Protein AF-0000000084354169 (afdb_homodimer)

Sequence (252 aa):
MLDEIYQAMMADDFIVENAGGRIKYYEYPEAADLQEPHIVIDPLAPPSPEDFADNNWLKDDHLYQIEVWTKKRTLTDMLAKKIQSIMWKLGLAQVGGLPEYDKDYGIFRDARRYTGKKYRKDFDTLMLDEIYQAMMADDFIVENAGGRIKYYEYPEAADLQEPHIVIDPLAPPSPEDFADNNWLKDDHLYQIEVWTKKRTLTDMLAKKIQSIMWKLGLAQVGGLPEYDKDYGIFRDARRYTGKKYRKDFDTL

Radius of gyration: 21.32 Å; Cα contacts (8 Å, |Δi|>4): 478; chains: 2; bounding box: 38×66×48 Å

Foldseek 3Di:
DVVLLLVLQCVDPLSCVQEVVAEEEPDDDDLQPDAGKHKYKYWPDDWDFDCDDPHDGFKTKTKIKMKIKHLDDVSRVVSVVVSQVSCVVVAKHWDDWDWDADPVRSMTMIIIMIMGMDTDPCVVVD/DVVLLLVLQCVDPLSCVQEVVAEEEPDDDDLQPDAGKHKYKYWPDPWDFDCDDDNRGFKTKTKIKMKIKHLDPVSRVVSVVVSQVSCVVVAWHWDDWDWDADPVRSMTMIIIMIMGMDTDPCVVVD

Organism: NCBI:txid482461

Nearest PDB structures (foldseek):
  6xyd-assembly1_C  TM=8.343E-01  e=1.100E+00  Trypanosoma cruzi strain CL Brener
  6xyd-assembly1_B  TM=6.982E-01  e=7.071E-01  Trypanosoma cruzi strain CL Brener
  6xyb-assembly1_A  TM=6.842E-01  e=8.023E-01  Trypanosoma cruzi strain CL Brener
  6xyb-assembly1_C  TM=6.873E-01  e=7.532E-01  Trypanosoma cruzi strain CL Brener
  6xyb-assembly1_B  TM=5.388E-01  e=5.492E-01  Trypanosoma cruzi strain CL Brener

Structure (mmCIF, N/CA/C/O backbone):
data_AF-0000000084354169-model_v1
#
loop_
_entity.id
_entity.type
_entity.pdbx_description
1 polymer 'Phage protein'
#
loop_
_atom_site.group_PDB
_atom_site.id
_atom_site.type_symbol
_atom_site.label_atom_id
_atom_site.label_alt_id
_atom_site.la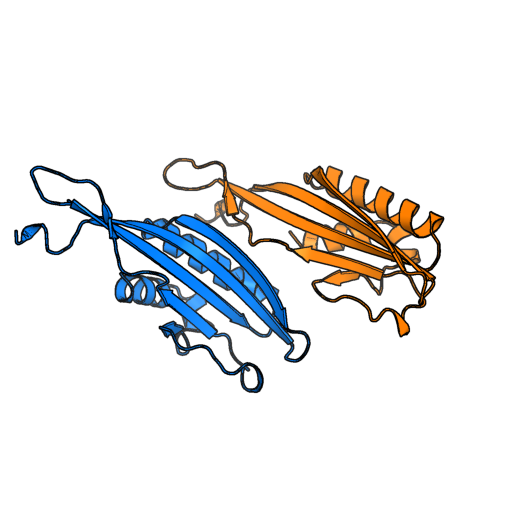bel_comp_id
_atom_site.label_asym_id
_atom_site.label_entity_id
_atom_site.label_seq_id
_atom_site.pdbx_PDB_ins_code
_atom_site.Cartn_x
_atom_site.Cartn_y
_atom_site.Cartn_z
_atom_site.occupancy
_atom_site.B_iso_or_equiv
_atom_site.auth_seq_id
_atom_site.auth_comp_id
_atom_site.auth_asym_id
_atom_site.auth_atom_id
_atom_site.pdbx_PDB_model_num
ATOM 1 N N . MET A 1 1 ? -1.229 20.016 16.625 1 89.75 1 MET A N 1
ATOM 2 C CA . MET A 1 1 ? -0.964 19.344 15.359 1 89.75 1 MET A CA 1
ATOM 3 C C . MET A 1 1 ? -2.037 18.297 15.062 1 89.75 1 MET A C 1
ATOM 5 O O . MET A 1 1 ? -2.625 18.297 13.984 1 89.75 1 MET A O 1
ATOM 9 N N . LEU A 1 2 ? -2.605 17.594 16.078 1 92.5 2 LEU A N 1
ATOM 10 C CA . LEU A 1 2 ? -3.619 16.578 15.844 1 92.5 2 LEU A CA 1
ATOM 11 C C . LEU A 1 2 ? -4.922 17.203 15.352 1 92.5 2 LEU A C 1
ATOM 13 O O . LEU A 1 2 ? -5.52 16.734 14.383 1 92.5 2 LEU A O 1
ATOM 17 N N . ASP A 1 3 ? -5.297 18.281 16 1 93.81 3 ASP A N 1
ATOM 18 C CA . ASP A 1 3 ? -6.516 18.969 15.594 1 93.81 3 ASP A CA 1
ATOM 19 C C . ASP A 1 3 ? -6.387 19.516 14.172 1 93.81 3 ASP A C 1
ATOM 21 O O . ASP A 1 3 ? -7.352 19.5 13.406 1 93.81 3 ASP A O 1
ATOM 25 N N . GLU A 1 4 ? -5.152 20.062 13.883 1 95.44 4 GLU A N 1
ATOM 26 C CA . GLU A 1 4 ? -4.895 20.578 12.539 1 95.44 4 GLU A CA 1
ATOM 27 C C . GLU A 1 4 ? -5.047 19.484 11.484 1 95.44 4 GLU A C 1
ATOM 29 O O . GLU A 1 4 ? -5.633 19.703 10.422 1 95.44 4 GLU A O 1
ATOM 34 N N . ILE A 1 5 ? -4.578 18.328 11.781 1 97.56 5 ILE A N 1
ATOM 35 C CA . ILE A 1 5 ? -4.676 17.188 10.867 1 97.56 5 ILE A CA 1
ATOM 36 C C . ILE A 1 5 ? -6.141 16.797 10.688 1 97.56 5 ILE A C 1
ATOM 38 O O . ILE A 1 5 ? -6.609 16.625 9.562 1 97.56 5 ILE A O 1
ATOM 42 N N . TYR A 1 6 ? -6.848 16.703 11.773 1 97.88 6 TYR A N 1
ATOM 43 C CA . TYR A 1 6 ? -8.266 16.359 11.742 1 97.88 6 TYR A CA 1
ATOM 44 C C . TYR A 1 6 ? -9.055 17.359 10.914 1 97.88 6 TYR A C 1
ATOM 46 O O . TYR A 1 6 ? -9.844 16.984 10.047 1 97.88 6 TYR A O 1
ATOM 54 N N . GLN A 1 7 ? -8.805 18.641 11.195 1 97.88 7 GLN A N 1
ATOM 55 C CA . GLN A 1 7 ? -9.531 19.688 10.492 1 97.88 7 GLN A CA 1
ATOM 56 C C . GLN A 1 7 ? -9.219 19.672 9 1 97.88 7 GLN A C 1
ATOM 58 O O . GLN A 1 7 ? -10.102 19.906 8.172 1 97.88 7 GLN A O 1
ATOM 63 N N . ALA A 1 8 ? -7.969 19.453 8.68 1 98.19 8 ALA A N 1
ATOM 64 C CA . ALA A 1 8 ? -7.594 19.375 7.273 1 98.19 8 ALA A CA 1
ATOM 65 C C . ALA A 1 8 ? -8.312 18.219 6.586 1 98.19 8 ALA A C 1
ATOM 67 O O . ALA A 1 8 ? -8.758 18.344 5.445 1 98.19 8 ALA A O 1
ATOM 68 N N . MET A 1 9 ? -8.477 17.078 7.281 1 98.31 9 MET A N 1
ATOM 69 C CA . MET A 1 9 ? -9.203 15.93 6.73 1 98.31 9 MET A CA 1
ATOM 70 C C . MET A 1 9 ? -10.688 16.25 6.582 1 98.31 9 MET A C 1
ATOM 72 O O . MET A 1 9 ? -11.305 15.914 5.566 1 98.31 9 MET A O 1
ATOM 76 N N . MET A 1 10 ? -11.258 16.969 7.516 1 98.12 10 MET A N 1
ATOM 77 C CA . MET A 1 10 ? -12.68 17.297 7.516 1 98.12 10 MET A CA 1
ATOM 78 C C . MET A 1 10 ? -12.992 18.344 6.445 1 98.12 10 MET A C 1
ATOM 80 O O . MET A 1 10 ? -14.156 18.547 6.094 1 98.12 10 MET A O 1
ATOM 84 N N . ALA A 1 11 ? -11.938 18.969 5.941 1 98.25 11 ALA A N 1
ATOM 85 C CA . ALA A 1 11 ? -12.125 19.953 4.879 1 98.25 11 ALA A CA 1
ATOM 86 C C . ALA A 1 11 ? -12.125 19.297 3.506 1 98.25 11 ALA A C 1
ATOM 88 O O . ALA A 1 11 ? -12.406 19.938 2.496 1 98.25 11 ALA A O 1
ATOM 89 N N . ASP A 1 12 ? -11.766 18.062 3.447 1 97.81 12 ASP A N 1
ATOM 90 C CA . ASP A 1 12 ? -11.75 17.312 2.188 1 97.81 12 ASP A CA 1
ATOM 91 C C . ASP A 1 12 ? -13.062 16.562 1.976 1 97.81 12 ASP A C 1
ATOM 93 O O . ASP A 1 12 ? -13.398 15.656 2.74 1 97.81 12 ASP A O 1
ATOM 97 N N . ASP A 1 13 ? -13.797 16.844 0.895 1 97.94 13 ASP A N 1
ATOM 98 C CA . ASP A 1 13 ? -15.133 16.297 0.66 1 97.94 13 ASP A CA 1
ATOM 99 C C . ASP A 1 13 ? -15.086 14.781 0.526 1 97.94 13 ASP A C 1
ATOM 101 O O . ASP A 1 13 ? -15.992 14.086 1.004 1 97.94 13 ASP A O 1
ATOM 105 N N . PHE A 1 14 ? -14.125 14.32 -0.144 1 98.19 14 PHE A N 1
ATOM 106 C CA . PHE A 1 14 ? -14.039 12.883 -0.371 1 98.19 14 PHE A CA 1
ATOM 107 C C . PHE A 1 14 ? -13.844 12.141 0.945 1 98.19 14 PHE A C 1
ATOM 109 O O . PHE A 1 14 ? -14.508 11.133 1.198 1 98.19 14 PHE A O 1
ATOM 116 N N . ILE A 1 15 ? -12.906 12.648 1.793 1 98.56 15 ILE A N 1
ATOM 117 C CA . ILE A 1 15 ? -12.648 12.023 3.084 1 98.56 15 ILE A CA 1
ATOM 118 C C . ILE A 1 15 ? -13.891 12.102 3.961 1 98.56 15 ILE A C 1
ATOM 120 O O . ILE A 1 15 ? -14.297 11.109 4.574 1 98.56 15 ILE A O 1
ATOM 124 N N . VAL A 1 16 ? -14.57 13.242 4.031 1 98.44 16 VAL A N 1
ATOM 125 C CA . VAL A 1 16 ? -15.75 13.422 4.875 1 98.44 16 VAL A CA 1
ATOM 126 C C . VAL A 1 16 ? -16.859 12.492 4.414 1 98.44 16 VAL A C 1
ATOM 128 O O . VAL A 1 16 ? -17.516 11.844 5.234 1 98.44 16 VAL A O 1
ATOM 131 N N . GLU A 1 17 ? -17.078 12.352 3.107 1 98.31 17 GLU A N 1
ATOM 132 C CA . GLU A 1 17 ? -18.125 11.5 2.551 1 98.31 17 GLU A CA 1
ATOM 133 C C . GLU A 1 17 ? -17.906 10.039 2.936 1 98.31 17 GLU A C 1
ATOM 135 O O . GLU A 1 17 ? -18.875 9.312 3.195 1 98.31 17 GLU A O 1
ATOM 140 N N . ASN A 1 18 ? -16.641 9.648 3.061 1 98.56 18 ASN A N 1
ATOM 141 C CA . ASN A 1 18 ? -16.359 8.227 3.225 1 98.56 18 ASN A CA 1
ATOM 142 C C . ASN A 1 18 ? -16.094 7.867 4.684 1 98.56 18 ASN A C 1
ATOM 144 O O . ASN A 1 18 ? -16.406 6.762 5.125 1 98.56 18 ASN A O 1
ATOM 148 N N . ALA A 1 19 ? -15.562 8.883 5.461 1 98.31 19 ALA A N 1
ATOM 149 C CA . ALA A 1 19 ? -15.07 8.469 6.77 1 98.31 19 ALA A CA 1
ATOM 150 C C . ALA A 1 19 ? -15.266 9.578 7.805 1 98.31 19 ALA A C 1
ATOM 152 O O . ALA A 1 19 ? -14.75 9.492 8.922 1 98.31 19 ALA A O 1
ATOM 153 N N . GLY A 1 20 ? -15.859 10.688 7.492 1 96.56 20 GLY A N 1
ATOM 154 C CA . GLY A 1 20 ? -15.945 11.867 8.336 1 96.56 20 GLY A CA 1
ATOM 155 C C . GLY A 1 20 ? -16.328 11.547 9.766 1 96.56 20 GLY A C 1
ATOM 156 O O . GLY A 1 20 ? -15.758 12.094 10.711 1 96.56 20 GLY A O 1
ATOM 157 N N . GLY A 1 21 ? -17.281 10.648 10.016 1 96.31 21 GLY A N 1
ATOM 158 C CA . GLY A 1 21 ? -17.75 10.305 11.344 1 96.31 21 GLY A CA 1
ATOM 159 C C . GLY A 1 21 ? -16.922 9.211 12.008 1 96.31 21 GLY A C 1
ATOM 160 O O . GLY A 1 21 ? -17.203 8.812 13.141 1 96.31 21 GLY A O 1
ATOM 161 N N . ARG A 1 22 ? -15.836 8.812 11.352 1 9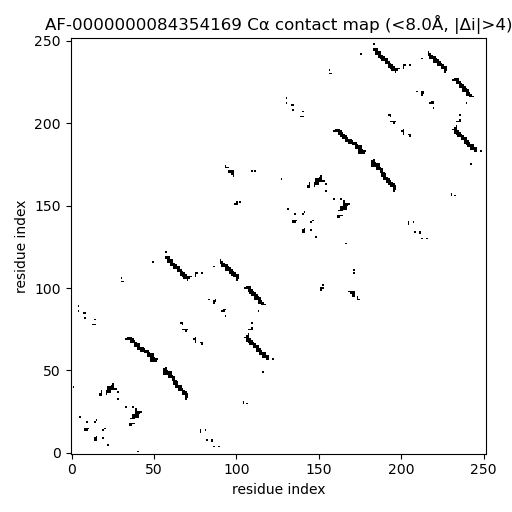8.25 22 ARG A N 1
ATOM 162 C CA . ARG A 1 22 ? -15.062 7.664 11.82 1 98.25 22 ARG A CA 1
ATOM 163 C C . ARG A 1 22 ? -13.57 7.945 11.75 1 98.25 22 ARG A C 1
ATOM 165 O O . ARG A 1 22 ? -12.773 7.043 11.461 1 98.25 22 ARG A O 1
ATOM 172 N N . ILE A 1 23 ? -13.219 9.156 11.867 1 98.19 23 ILE A N 1
ATOM 173 C CA . ILE A 1 23 ? -11.836 9.57 12.062 1 98.19 23 ILE A CA 1
ATOM 174 C C . ILE A 1 23 ? -11.531 9.664 13.555 1 98.19 23 ILE A C 1
ATOM 176 O O . ILE A 1 23 ? -12.133 10.477 14.266 1 98.19 23 ILE A O 1
ATOM 180 N N . LYS A 1 24 ? -10.641 8.828 14.062 1 96.94 24 LYS A N 1
ATOM 181 C CA . LYS A 1 24 ? -10.391 8.75 15.5 1 96.94 24 LYS A CA 1
ATOM 182 C C . LYS A 1 24 ? -8.906 8.93 15.812 1 96.94 24 LYS A C 1
ATOM 184 O O . LYS A 1 24 ? -8.055 8.633 14.977 1 96.94 24 LYS A O 1
ATOM 189 N N . TYR A 1 25 ? -8.727 9.32 17 1 95.44 25 TYR A N 1
ATOM 190 C CA . TYR A 1 25 ? -7.371 9.344 17.547 1 95.44 25 TYR A CA 1
ATOM 191 C C . TYR A 1 25 ? -7.098 8.102 18.391 1 95.44 25 TYR A C 1
ATOM 193 O O . TYR A 1 25 ? -7.934 7.703 19.203 1 95.44 25 TYR A O 1
ATOM 201 N N . TYR A 1 26 ? -6.051 7.41 18.281 1 94.69 26 TYR A N 1
ATOM 202 C CA . TYR A 1 26 ? -5.52 6.371 19.156 1 94.69 26 TYR A CA 1
ATOM 203 C C . TYR A 1 26 ? -6.363 5.105 19.078 1 94.69 26 TYR A C 1
ATOM 205 O O . TYR A 1 26 ? -5.855 4 19.281 1 94.69 26 TYR A O 1
ATOM 213 N N . GLU A 1 27 ? -7.637 5.281 18.781 1 94.81 27 GLU A N 1
ATOM 214 C CA . GLU A 1 27 ? -8.57 4.168 18.922 1 94.81 27 GLU A CA 1
ATOM 215 C C . GLU A 1 27 ? -8.734 3.43 17.594 1 94.81 27 GLU A C 1
ATOM 217 O O . GLU A 1 27 ? -9.164 4.02 16.594 1 94.81 27 GLU A O 1
ATOM 222 N N . TYR A 1 28 ? -8.461 2.207 17.672 1 95.94 28 TYR A N 1
ATOM 223 C CA . TYR A 1 28 ? -8.602 1.363 16.5 1 95.94 28 TYR A CA 1
ATOM 224 C C . TYR A 1 28 ? -9.953 0.666 16.484 1 95.94 28 TYR A C 1
ATOM 226 O O . TYR A 1 28 ? -10.484 0.3 17.531 1 95.94 28 TYR A O 1
ATOM 234 N N . PRO A 1 29 ? -10.5 0.507 15.305 1 96.75 29 PRO A N 1
ATOM 235 C CA . PRO A 1 29 ? -11.758 -0.239 15.234 1 96.75 29 PRO A CA 1
ATOM 236 C C . PRO A 1 29 ? -11.578 -1.73 15.508 1 96.75 29 PRO A C 1
ATOM 238 O O . PRO A 1 29 ? -10.469 -2.256 15.367 1 96.75 29 PRO A O 1
ATOM 241 N N . GLU A 1 30 ? -12.633 -2.336 15.953 1 96.62 30 GLU A N 1
ATOM 242 C CA . GLU A 1 30 ? -12.656 -3.795 16.016 1 96.62 30 GLU A CA 1
ATOM 243 C C . GLU A 1 30 ? -12.867 -4.402 14.625 1 96.62 30 GLU A C 1
ATOM 245 O O . GLU A 1 30 ? -13.891 -4.168 13.984 1 96.62 30 GLU A O 1
ATOM 250 N N . ALA A 1 31 ? -11.906 -5.145 14.242 1 96.12 31 ALA A N 1
ATOM 251 C CA . ALA A 1 31 ? -11.922 -5.691 12.891 1 96.12 31 ALA A CA 1
ATOM 252 C C . ALA A 1 31 ? -13.219 -6.441 12.609 1 96.12 31 ALA A C 1
ATOM 254 O O . ALA A 1 31 ? -13.82 -6.273 11.547 1 96.12 31 ALA A O 1
ATOM 255 N N . ALA A 1 32 ? -13.664 -7.227 13.531 1 96.25 32 ALA A N 1
ATOM 256 C CA . ALA A 1 32 ? -14.836 -8.078 13.367 1 96.25 32 ALA A CA 1
ATOM 257 C C . ALA A 1 32 ? -16.094 -7.246 13.125 1 96.25 32 ALA A C 1
ATOM 259 O O . ALA A 1 32 ? -17.047 -7.707 12.492 1 96.25 32 ALA A O 1
ATOM 260 N N . ASP A 1 33 ? -16.062 -5.984 13.555 1 95.56 33 ASP A N 1
ATOM 261 C CA . ASP A 1 33 ? -17.25 -5.137 13.492 1 95.56 33 ASP A CA 1
ATOM 262 C C . ASP A 1 33 ? -17.141 -4.098 12.383 1 95.56 33 ASP A C 1
ATOM 264 O O . ASP A 1 33 ? -18.062 -3.328 12.141 1 95.56 33 ASP A O 1
ATOM 268 N N . LEU A 1 34 ? -16.047 -4.094 11.688 1 96.81 34 LEU A N 1
ATOM 269 C CA . LEU A 1 34 ? -15.789 -3.018 10.734 1 96.81 34 LEU A CA 1
ATOM 270 C C . LEU A 1 34 ? -16.641 -3.18 9.484 1 96.81 34 LEU A C 1
ATOM 272 O O . LEU A 1 34 ? -16.594 -4.223 8.828 1 96.81 34 LEU A O 1
ATOM 276 N N . GLN A 1 35 ? -17.5 -2.176 9.125 1 96.31 35 GLN A N 1
ATOM 277 C CA . GLN A 1 35 ? -18.312 -2.193 7.91 1 96.31 35 GLN A CA 1
ATOM 278 C C . GLN A 1 35 ? -18.031 -0.963 7.047 1 96.31 35 GLN A C 1
ATOM 280 O O . GLN A 1 35 ? -18.062 -1.043 5.816 1 96.31 35 GLN A O 1
ATOM 285 N N . GLU A 1 36 ? -17.766 0.099 7.738 1 97.62 36 GLU A N 1
ATOM 286 C CA . GLU A 1 36 ? -17.516 1.372 7.07 1 97.62 36 GLU A CA 1
ATOM 287 C C . GLU A 1 36 ? -16.031 1.763 7.184 1 97.62 36 GLU A C 1
ATOM 289 O O . GLU A 1 36 ? -15.328 1.277 8.062 1 97.62 36 GLU A O 1
ATOM 294 N N . PRO A 1 37 ? -15.562 2.619 6.309 1 98.75 37 PRO A N 1
ATOM 295 C CA . PRO A 1 37 ? -14.172 3.072 6.383 1 98.75 37 PRO A CA 1
ATOM 296 C C . PRO A 1 37 ? -13.852 3.789 7.691 1 98.75 37 PRO A C 1
ATOM 298 O O . PRO A 1 37 ? -14.68 4.547 8.203 1 98.75 37 PRO A O 1
ATOM 301 N N . HIS A 1 38 ? -12.688 3.523 8.18 1 98.75 38 HIS A N 1
ATOM 302 C CA . HIS A 1 38 ? -12.164 4.172 9.383 1 98.75 38 HIS A CA 1
ATOM 303 C C . HIS A 1 38 ? -10.781 4.766 9.133 1 98.75 38 HIS A C 1
ATOM 305 O O . HIS A 1 38 ? -9.984 4.191 8.391 1 98.75 38 HIS A O 1
ATOM 311 N N . ILE A 1 39 ? -10.57 5.871 9.688 1 98.81 39 ILE A N 1
ATOM 312 C CA . ILE A 1 39 ? -9.242 6.484 9.711 1 98.81 39 ILE A CA 1
ATOM 313 C C . ILE A 1 39 ? -8.781 6.668 11.148 1 98.81 39 ILE A C 1
ATOM 315 O O . ILE A 1 39 ? -9.531 7.16 11.992 1 98.81 39 ILE A O 1
ATOM 319 N N . VAL A 1 40 ? -7.586 6.25 11.469 1 98.5 40 VAL A N 1
ATOM 320 C CA . VAL A 1 40 ? -7.016 6.395 12.805 1 98.5 40 VAL A CA 1
ATOM 321 C C . VAL A 1 40 ? -5.75 7.246 12.734 1 98.5 40 VAL A C 1
ATOM 323 O O . VAL A 1 40 ? -4.844 6.965 11.945 1 98.5 40 VAL A O 1
ATOM 326 N N . ILE A 1 41 ? -5.688 8.227 13.422 1 98.31 41 ILE A N 1
ATOM 327 C CA . ILE A 1 41 ? -4.496 9.047 13.602 1 98.31 41 ILE A CA 1
ATOM 328 C C . ILE A 1 41 ? -3.795 8.656 14.906 1 98.31 41 ILE A C 1
ATOM 330 O O . ILE A 1 41 ? -4.34 8.852 15.992 1 98.31 41 ILE A O 1
ATOM 334 N N . ASP A 1 42 ? -2.625 8.188 14.836 1 97.44 42 ASP A N 1
ATOM 335 C CA . ASP A 1 42 ? -1.903 7.672 15.992 1 97.44 42 ASP A CA 1
ATOM 336 C C . ASP A 1 42 ? -0.573 8.398 16.188 1 97.44 42 ASP A C 1
ATOM 338 O O . ASP A 1 42 ? 0.375 8.172 15.43 1 97.44 42 ASP A O 1
ATOM 342 N N . PRO A 1 43 ? -0.477 9.297 17.172 1 96.81 43 PRO A N 1
ATOM 343 C CA . PRO A 1 43 ? 0.848 9.836 17.5 1 96.81 43 PRO A CA 1
ATOM 344 C C . PRO A 1 43 ? 1.812 8.766 18.016 1 96.81 43 PRO A C 1
ATOM 346 O O . PRO A 1 43 ? 1.476 8.016 18.922 1 96.81 43 PRO A O 1
ATOM 349 N N . LEU A 1 44 ? 2.949 8.719 17.469 1 95.69 44 LEU A N 1
ATOM 350 C CA . LEU A 1 44 ? 3.879 7.645 17.797 1 95.69 44 LEU A CA 1
ATOM 351 C C . LEU A 1 44 ? 4.895 8.102 18.828 1 95.69 44 LEU A C 1
ATOM 353 O O . LEU A 1 44 ? 5.555 7.273 19.469 1 95.69 44 LEU A O 1
ATOM 357 N N . ALA A 1 45 ? 5.117 9.352 18.938 1 93.94 45 ALA A N 1
ATOM 358 C CA . ALA A 1 45 ? 6.004 9.969 19.938 1 93.94 45 ALA A CA 1
ATOM 359 C C . ALA A 1 45 ? 5.539 11.375 20.281 1 93.94 45 ALA A C 1
ATOM 361 O O . ALA A 1 45 ? 4.883 12.039 19.484 1 93.94 45 ALA A O 1
ATOM 362 N N . PRO A 1 46 ? 5.852 11.734 21.547 1 92.88 46 PRO A N 1
ATOM 363 C CA . PRO A 1 46 ? 5.617 13.164 21.797 1 92.88 46 PRO A CA 1
ATOM 364 C C . PRO A 1 46 ? 6.473 14.07 20.922 1 92.88 46 PRO A C 1
ATOM 366 O O . PRO A 1 46 ? 7.535 13.648 20.453 1 92.88 46 PRO A O 1
ATOM 369 N N . PRO A 1 47 ? 5.918 15.312 20.641 1 91.69 47 PRO A N 1
ATOM 370 C CA . PRO A 1 47 ? 6.785 16.234 19.906 1 91.69 47 PRO A CA 1
ATOM 371 C C . PRO A 1 47 ? 8.156 16.406 20.562 1 91.69 47 PRO A C 1
ATOM 373 O O . PRO A 1 47 ? 8.25 16.453 21.797 1 91.69 47 PRO A O 1
ATOM 376 N N . SER A 1 48 ? 9.164 16.391 19.672 1 92.06 48 SER A N 1
ATOM 377 C CA . SER A 1 48 ? 10.523 16.547 20.188 1 92.06 48 SER A CA 1
ATOM 378 C C . SER A 1 48 ? 11.141 17.859 19.719 1 92.06 48 SER A C 1
ATOM 380 O O . SER A 1 48 ? 10.922 18.297 18.594 1 92.06 48 SER A O 1
ATOM 382 N N . PRO A 1 49 ? 11.953 18.531 20.656 1 89.69 49 PRO A N 1
ATOM 383 C CA . PRO A 1 49 ? 12.562 19.812 20.266 1 89.69 49 PRO A CA 1
ATOM 384 C C . PRO A 1 49 ? 13.547 19.672 19.109 1 89.69 49 PRO A C 1
ATOM 386 O O . PRO A 1 49 ? 14.281 18.688 19.031 1 89.69 49 PRO A O 1
ATOM 389 N N . GLU A 1 50 ? 13.383 20.609 18.266 1 88 50 GLU A N 1
ATOM 390 C CA . GLU A 1 50 ? 14.289 20.719 17.125 1 88 50 GLU A CA 1
ATOM 391 C C . GLU A 1 50 ? 14.664 22.172 16.859 1 88 50 GLU A C 1
ATOM 393 O O . GLU A 1 50 ? 13.922 23.094 17.203 1 88 50 GLU A O 1
ATOM 398 N N . ASP A 1 51 ? 15.859 22.375 16.188 1 87.38 51 ASP A N 1
ATOM 399 C CA . ASP A 1 51 ? 16.359 23.703 15.812 1 87.38 51 ASP A CA 1
ATOM 400 C C . ASP A 1 51 ? 16.594 24.562 17.047 1 87.38 51 ASP A C 1
ATOM 402 O O . ASP A 1 51 ? 15.867 25.531 17.297 1 87.38 51 ASP A O 1
ATOM 406 N N . PHE A 1 52 ? 17.75 24.344 17.656 1 84.25 52 PHE A N 1
ATOM 407 C CA . PHE A 1 52 ? 18.109 24.969 18.922 1 84.25 52 PHE A CA 1
ATOM 408 C C . PHE A 1 52 ? 18.766 26.312 18.688 1 84.25 52 PHE A C 1
ATOM 410 O O . PHE A 1 52 ? 19.562 26.484 17.75 1 84.25 52 PHE A O 1
ATOM 417 N N . ALA A 1 53 ? 18.109 27.391 19.328 1 77.69 53 ALA A N 1
ATOM 418 C CA . ALA A 1 53 ? 18.703 28.719 19.344 1 77.69 53 ALA A CA 1
ATOM 419 C C . ALA A 1 53 ? 18.781 29.281 20.75 1 77.69 53 ALA A C 1
ATOM 421 O O . ALA A 1 53 ? 17.75 29.391 21.438 1 77.69 53 ALA A O 1
ATOM 422 N N . ASP A 1 54 ? 20 30.031 21.031 1 76.62 54 ASP A N 1
ATOM 423 C CA . ASP A 1 54 ? 20.188 30.812 22.266 1 76.62 54 ASP A CA 1
ATOM 424 C C . ASP A 1 54 ? 19.578 30.094 23.469 1 76.62 54 ASP A C 1
ATOM 426 O O . ASP A 1 54 ? 18.828 30.703 24.234 1 76.62 54 ASP A O 1
ATOM 430 N N . ASN A 1 55 ? 19.484 28.984 23.75 1 78.94 55 ASN A N 1
ATOM 431 C CA . ASN A 1 55 ? 19.062 28.125 24.859 1 78.94 55 ASN A CA 1
ATOM 432 C C . ASN A 1 55 ? 17.609 27.672 24.703 1 78.94 55 ASN A C 1
ATOM 434 O O . ASN A 1 55 ? 16.938 27.391 25.688 1 78.94 55 ASN A O 1
ATOM 438 N N . ASN A 1 56 ? 17.047 27.938 23.688 1 86 56 ASN A N 1
ATOM 439 C CA . ASN A 1 56 ? 15.688 27.5 23.391 1 86 56 ASN A CA 1
ATOM 440 C C . ASN A 1 56 ? 15.609 26.781 22.047 1 86 56 ASN A C 1
ATOM 442 O O . ASN A 1 56 ? 16.609 26.703 21.328 1 86 56 ASN A O 1
ATOM 446 N N . TRP A 1 57 ? 14.555 25.969 21.906 1 86.31 57 TRP A N 1
ATOM 447 C CA . TRP A 1 57 ? 14.336 25.391 20.578 1 86.31 57 TRP A CA 1
ATOM 448 C C . TRP A 1 57 ? 13.141 26.047 19.891 1 86.31 57 TRP A C 1
ATOM 450 O O . TRP A 1 57 ? 12.188 26.469 20.547 1 86.31 57 TRP A O 1
ATOM 460 N N . LEU A 1 58 ? 13.125 26.234 18.547 1 87.56 58 LEU A N 1
ATOM 461 C CA . LEU A 1 58 ? 12.172 26.984 17.734 1 87.56 58 LEU A CA 1
ATOM 462 C C . LEU A 1 58 ? 11.094 26.078 17.172 1 87.56 58 LEU A C 1
ATOM 464 O O . LEU A 1 58 ? 9.969 26.516 16.922 1 87.56 58 LEU A O 1
ATOM 468 N N . LYS A 1 59 ? 11.453 24.797 16.984 1 91.88 59 LYS A N 1
ATOM 469 C CA . LYS A 1 59 ? 10.531 23.906 16.312 1 91.88 59 LYS A CA 1
ATOM 470 C C . LYS A 1 59 ? 10.398 22.578 17.062 1 91.88 59 LYS A C 1
ATOM 472 O O . LYS A 1 59 ? 11.312 22.172 17.781 1 91.88 59 LYS A O 1
ATOM 477 N N . ASP A 1 60 ? 9.25 21.969 16.906 1 93.44 60 ASP A N 1
ATOM 478 C CA . ASP A 1 60 ? 9.008 20.594 17.344 1 93.44 60 ASP A CA 1
ATOM 479 C C . ASP A 1 60 ? 8.906 19.641 16.156 1 93.44 60 ASP A C 1
ATOM 481 O O . ASP A 1 60 ? 8.32 19.984 15.133 1 93.44 60 ASP A O 1
ATOM 485 N N . ASP A 1 61 ? 9.523 18.531 16.406 1 94.94 61 ASP A N 1
ATOM 486 C CA . ASP A 1 61 ? 9.336 17.453 15.438 1 94.94 61 ASP A CA 1
ATOM 487 C C . ASP A 1 61 ? 8.164 16.562 15.836 1 94.94 61 ASP A C 1
ATOM 489 O O . ASP A 1 61 ? 8.031 16.188 17 1 94.94 61 ASP A O 1
ATOM 493 N N . HIS A 1 62 ? 7.367 16.266 14.852 1 96.75 62 HIS A N 1
ATOM 494 C CA . HIS A 1 62 ? 6.172 15.461 15.078 1 96.75 62 HIS A CA 1
ATOM 495 C C . HIS A 1 62 ? 6.227 14.148 14.305 1 96.75 62 HIS A C 1
ATOM 497 O O . HIS A 1 62 ? 6.785 14.094 13.203 1 96.75 62 HIS A O 1
ATOM 503 N N . LEU A 1 63 ? 5.707 13.086 14.938 1 96.94 63 LEU A N 1
ATOM 504 C CA . LEU A 1 63 ? 5.656 11.758 14.32 1 96.94 63 LEU A CA 1
ATOM 505 C C . LEU A 1 63 ? 4.277 11.133 14.5 1 96.94 63 LEU A C 1
ATOM 507 O O . LEU A 1 63 ? 3.834 10.906 15.625 1 96.94 63 LEU A O 1
ATOM 511 N N . TYR A 1 64 ? 3.615 10.891 13.305 1 97.81 64 TYR A N 1
ATOM 512 C CA . TYR A 1 64 ? 2.275 10.32 13.32 1 97.81 64 TYR A CA 1
ATOM 513 C C . TYR A 1 64 ? 2.199 9.094 12.406 1 97.81 64 TYR A C 1
ATOM 515 O O . TYR A 1 64 ? 2.908 9.016 11.406 1 97.81 64 TYR A O 1
ATOM 523 N N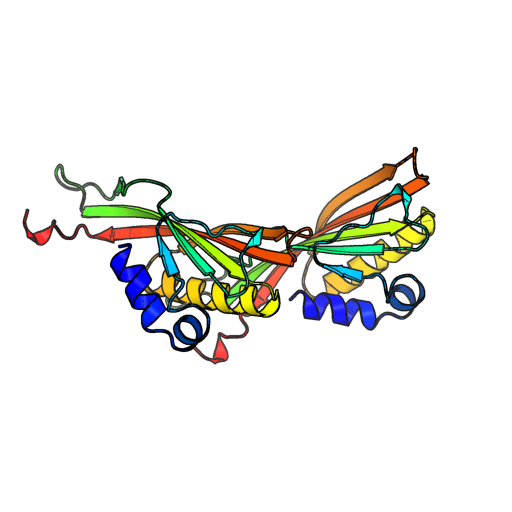 . GLN A 1 65 ? 1.451 8.195 12.805 1 98 65 GLN A N 1
ATOM 524 C CA . GLN A 1 65 ? 0.966 7.156 11.898 1 98 65 GLN A CA 1
ATOM 525 C C . GLN A 1 65 ? -0.52 7.336 11.602 1 98 65 GLN A C 1
ATOM 527 O O . GLN A 1 65 ? -1.314 7.582 12.508 1 98 65 GLN A O 1
ATOM 532 N N . ILE A 1 66 ? -0.87 7.344 10.344 1 98.75 66 ILE A N 1
ATOM 533 C CA . ILE A 1 66 ? -2.271 7.418 9.945 1 98.75 66 ILE A CA 1
ATOM 534 C C . ILE A 1 66 ? -2.666 6.141 9.211 1 98.75 66 ILE A C 1
ATOM 536 O O . ILE A 1 66 ? -2.057 5.785 8.195 1 98.75 66 ILE A O 1
ATOM 540 N N . GLU A 1 67 ? -3.701 5.504 9.703 1 98.69 67 GLU A N 1
ATOM 541 C CA . GLU A 1 67 ? -4.148 4.238 9.141 1 98.69 67 GLU A CA 1
ATOM 542 C C . GLU A 1 67 ? -5.535 4.371 8.516 1 98.69 67 GLU A C 1
ATOM 544 O O . GLU A 1 67 ? -6.422 5.004 9.086 1 98.69 67 GLU A O 1
ATOM 549 N N . VAL A 1 68 ? -5.699 3.822 7.359 1 98.81 68 VAL A N 1
ATOM 550 C CA . VAL A 1 68 ? -6.984 3.693 6.68 1 98.81 68 VAL A CA 1
ATOM 551 C C . VAL A 1 68 ? -7.426 2.23 6.676 1 98.81 68 VAL A C 1
ATOM 553 O O . VAL A 1 68 ? -6.641 1.341 6.336 1 98.81 68 VAL A O 1
ATOM 556 N N . TRP A 1 69 ? -8.625 1.997 7.133 1 98.69 69 TRP A N 1
ATOM 557 C CA . TRP A 1 69 ? -9.234 0.672 7.176 1 98.69 69 TRP A CA 1
ATOM 558 C C . TRP A 1 69 ? -10.523 0.64 6.359 1 98.69 69 TRP A C 1
ATOM 560 O O . TRP A 1 69 ? -11.461 1.394 6.637 1 98.69 69 TRP A O 1
ATOM 570 N N . THR A 1 70 ? -10.609 -0.198 5.316 1 98.69 70 THR A N 1
ATOM 571 C CA . THR A 1 70 ? -11.852 -0.347 4.562 1 98.69 70 THR A CA 1
ATOM 572 C C . THR A 1 70 ? -12.023 -1.788 4.094 1 98.69 70 THR A C 1
ATOM 574 O O . THR A 1 70 ? -11.133 -2.619 4.27 1 98.69 70 THR A O 1
ATOM 577 N N . LYS A 1 71 ? -13.172 -2.061 3.508 1 98.19 71 LYS A N 1
ATOM 578 C CA . LYS A 1 71 ? -13.477 -3.367 2.932 1 98.19 71 LYS A CA 1
ATOM 579 C C . LYS A 1 71 ? -13.18 -3.391 1.436 1 98.19 71 LYS A C 1
ATOM 581 O O . LYS A 1 71 ? -13.406 -4.402 0.768 1 98.19 71 LYS A O 1
ATOM 586 N N . LYS A 1 72 ? -12.648 -2.273 0.892 1 97.31 72 LYS A N 1
ATOM 587 C CA . LYS A 1 72 ? -12.359 -2.154 -0.534 1 97.31 72 LYS A CA 1
ATOM 588 C C . LYS A 1 72 ? -10.945 -1.62 -0.763 1 97.31 72 LYS A C 1
ATOM 590 O O . LYS A 1 72 ? -10.617 -0.515 -0.33 1 97.31 72 LYS A O 1
ATOM 595 N N . ARG A 1 73 ? -10.234 -2.33 -1.493 1 95.81 73 ARG A N 1
ATOM 596 C CA . ARG A 1 73 ? -8.828 -2.01 -1.738 1 95.81 73 ARG A CA 1
ATOM 597 C C . ARG A 1 73 ? -8.688 -0.634 -2.383 1 95.81 73 ARG A C 1
ATOM 599 O O . ARG A 1 73 ? -7.891 0.19 -1.932 1 95.81 73 ARG A O 1
ATOM 606 N N . THR A 1 74 ? -9.43 -0.421 -3.439 1 95.25 74 THR A N 1
ATOM 607 C CA . THR A 1 74 ? -9.312 0.816 -4.203 1 95.25 74 THR A CA 1
ATOM 608 C C . THR A 1 74 ? -9.703 2.02 -3.348 1 95.25 74 THR A C 1
ATOM 610 O O . THR A 1 74 ? -9.078 3.08 -3.441 1 95.25 74 THR A O 1
ATOM 613 N N . LEU A 1 75 ? -10.719 1.868 -2.484 1 97.62 75 LEU A N 1
ATOM 614 C CA . LEU A 1 75 ? -11.109 2.947 -1.582 1 97.62 75 LEU A CA 1
ATOM 615 C C . LEU A 1 75 ? -10.008 3.232 -0.569 1 97.62 75 LEU A C 1
ATOM 617 O O . LEU A 1 75 ? -9.711 4.395 -0.275 1 97.62 75 LEU A O 1
ATOM 621 N N . THR A 1 76 ? -9.414 2.184 -0.01 1 97.94 76 THR A N 1
ATOM 622 C CA . THR A 1 76 ? -8.281 2.344 0.894 1 97.94 76 THR A CA 1
ATOM 623 C C . THR A 1 76 ? -7.18 3.178 0.241 1 97.94 76 THR A C 1
ATOM 625 O O . THR A 1 76 ? -6.676 4.129 0.842 1 97.94 76 THR A O 1
ATOM 628 N N . ASP A 1 77 ? -6.867 2.834 -0.993 1 95.25 77 ASP A N 1
ATOM 629 C CA . ASP A 1 77 ? -5.816 3.521 -1.735 1 95.25 77 ASP A CA 1
ATOM 630 C C . ASP A 1 77 ? -6.16 4.996 -1.938 1 95.25 77 ASP A C 1
ATOM 632 O O . ASP A 1 77 ? -5.312 5.871 -1.743 1 95.25 77 ASP A O 1
ATOM 636 N N . MET A 1 78 ? -7.359 5.25 -2.363 1 96.25 78 MET A N 1
ATOM 637 C CA . MET A 1 78 ? -7.785 6.617 -2.656 1 96.25 78 MET A CA 1
ATOM 638 C C . MET A 1 78 ? -7.754 7.477 -1.396 1 96.25 78 MET A C 1
ATOM 640 O O . MET A 1 78 ? -7.262 8.609 -1.424 1 96.25 78 MET A O 1
ATOM 644 N N . LEU A 1 79 ? -8.266 6.984 -0.312 1 98.25 79 LEU A N 1
ATOM 645 C CA . LEU A 1 79 ? -8.25 7.719 0.948 1 98.25 79 LEU A CA 1
ATOM 646 C C . LEU A 1 79 ? -6.82 7.984 1.405 1 98.25 79 LEU A C 1
ATOM 648 O O . LEU A 1 79 ? -6.492 9.102 1.806 1 98.25 79 LEU A O 1
ATOM 652 N N . ALA A 1 80 ? -6.02 6.973 1.365 1 97.69 80 ALA A N 1
ATOM 653 C CA . ALA A 1 80 ? -4.633 7.109 1.794 1 97.69 80 ALA A CA 1
ATOM 654 C C . ALA A 1 80 ? -3.898 8.156 0.961 1 97.69 80 ALA A C 1
ATOM 656 O O . ALA A 1 80 ? -3.098 8.93 1.49 1 97.69 80 ALA A O 1
ATOM 657 N N . LYS A 1 81 ? -4.156 8.133 -0.311 1 95.06 81 LYS A N 1
ATOM 658 C CA . LYS A 1 81 ? -3.516 9.102 -1.192 1 95.06 81 LYS A CA 1
ATOM 659 C C . LYS A 1 81 ? -3.955 10.523 -0.854 1 95.06 81 LYS A C 1
ATOM 661 O O . LYS A 1 81 ? -3.137 11.453 -0.851 1 95.06 81 LYS A O 1
ATOM 666 N N . LYS A 1 82 ? -5.207 10.727 -0.674 1 96.56 82 LYS A N 1
ATOM 667 C CA . LYS A 1 82 ? -5.707 12.031 -0.264 1 96.56 82 LYS A CA 1
ATOM 668 C C . LYS A 1 82 ? -5.035 12.5 1.023 1 96.56 82 LYS A C 1
ATOM 670 O O . LYS A 1 82 ? -4.609 13.648 1.126 1 96.56 82 LYS A O 1
ATOM 675 N N . ILE A 1 83 ? -4.914 11.602 1.956 1 98 83 ILE A N 1
ATOM 676 C CA . ILE A 1 83 ? -4.305 11.922 3.242 1 98 83 ILE A CA 1
ATOM 677 C C . ILE A 1 83 ? -2.83 12.273 3.039 1 98 83 ILE A C 1
ATOM 679 O O . ILE A 1 83 ? -2.322 13.219 3.652 1 98 83 ILE A O 1
ATOM 683 N N . GLN A 1 84 ? -2.211 11.516 2.211 1 96.44 84 GLN A N 1
ATOM 684 C CA . GLN A 1 84 ? -0.819 11.812 1.887 1 96.44 84 GLN A CA 1
ATOM 685 C C . GLN A 1 84 ? -0.659 13.258 1.417 1 96.44 84 GLN A C 1
ATOM 687 O O . GLN A 1 84 ? 0.236 13.969 1.876 1 96.44 84 GLN A O 1
ATOM 692 N N . SER A 1 85 ? -1.523 13.656 0.517 1 94.06 85 SER A N 1
ATOM 693 C CA . SER A 1 85 ? -1.483 15.023 -0.007 1 94.06 85 SER A CA 1
ATOM 694 C C . SER A 1 85 ? -1.746 16.047 1.092 1 94.06 85 SER A C 1
ATOM 696 O O . SER A 1 85 ? -1.083 17.078 1.152 1 94.06 85 SER A O 1
ATOM 698 N N . ILE A 1 86 ? -2.68 15.789 1.897 1 96.75 86 ILE A N 1
ATOM 699 C CA . ILE A 1 86 ? -3.033 16.688 2.996 1 96.75 86 ILE A CA 1
ATOM 700 C C . ILE A 1 86 ? -1.847 16.828 3.945 1 96.75 86 ILE A C 1
ATOM 702 O O . ILE A 1 86 ? -1.498 17.938 4.348 1 96.75 86 ILE A O 1
ATOM 706 N N . MET A 1 87 ? -1.229 15.695 4.305 1 96.94 87 MET A N 1
ATOM 707 C CA . MET A 1 87 ? -0.101 15.719 5.23 1 96.94 87 MET A CA 1
ATOM 708 C C . MET A 1 87 ? 1.07 16.5 4.648 1 96.94 87 MET A C 1
ATOM 710 O O . MET A 1 87 ? 1.743 17.25 5.367 1 96.94 87 MET A O 1
ATOM 714 N N . TRP A 1 88 ? 1.265 16.344 3.398 1 94.44 88 TRP A N 1
ATOM 715 C CA . TRP A 1 88 ? 2.316 17.109 2.729 1 94.44 88 TRP A CA 1
ATOM 716 C C . TRP A 1 88 ? 2.059 18.609 2.838 1 94.44 88 TRP A C 1
ATOM 718 O O . TRP A 1 88 ? 2.965 19.375 3.164 1 94.44 88 TRP A O 1
ATOM 728 N N . LYS A 1 89 ? 0.872 19.031 2.572 1 93.81 89 LYS A N 1
ATOM 729 C CA . LYS A 1 89 ? 0.504 20.438 2.643 1 93.81 89 LYS A CA 1
ATOM 730 C C . LYS A 1 89 ? 0.67 20.984 4.059 1 93.81 89 LYS A C 1
ATOM 732 O O . LYS A 1 89 ? 0.936 22.172 4.246 1 93.81 89 LYS A O 1
ATOM 737 N N . LEU A 1 90 ? 0.531 20.109 5.016 1 95.44 90 LEU A N 1
ATOM 738 C CA . LEU A 1 90 ? 0.688 20.516 6.41 1 95.44 90 LEU A CA 1
ATOM 739 C C . LEU A 1 90 ? 2.16 20.516 6.812 1 95.44 90 LEU A C 1
ATOM 741 O O . LEU A 1 90 ? 2.494 20.828 7.957 1 95.44 90 LEU A O 1
ATOM 745 N N . GLY A 1 91 ? 3.049 20.094 5.898 1 93.75 91 GLY A N 1
ATOM 746 C CA . GLY A 1 91 ? 4.477 20.125 6.168 1 93.75 91 GLY A CA 1
ATOM 747 C C . GLY A 1 91 ? 5.004 18.828 6.758 1 93.75 91 GLY A C 1
ATOM 748 O O . GLY A 1 91 ? 6.074 18.812 7.371 1 93.75 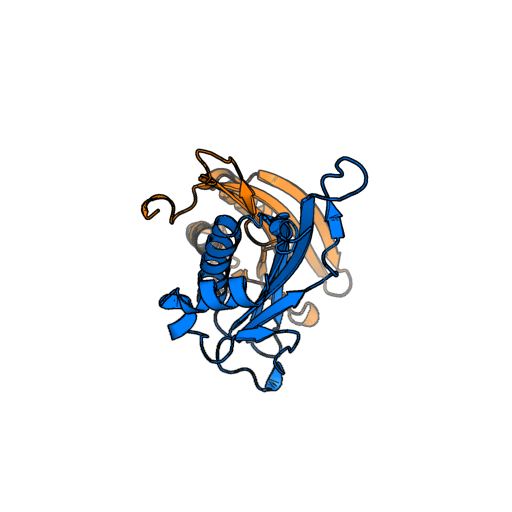91 GLY A O 1
ATOM 749 N N . LEU A 1 92 ? 4.25 17.766 6.672 1 95.88 92 LEU A N 1
ATOM 750 C CA . LEU A 1 92 ? 4.664 16.453 7.172 1 95.88 92 LEU A CA 1
ATOM 751 C C . LEU A 1 92 ? 4.906 15.484 6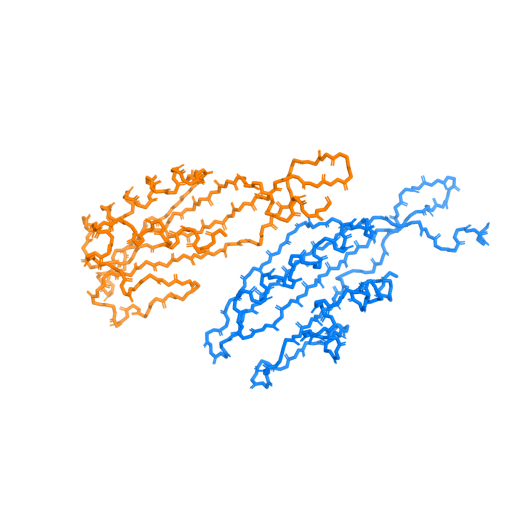.016 1 95.88 92 LEU A C 1
ATOM 753 O O . LEU A 1 92 ? 4 15.219 5.223 1 95.88 92 LEU A O 1
ATOM 757 N N . ALA A 1 93 ? 6.055 14.938 6.008 1 94.44 93 ALA A N 1
ATOM 758 C CA . ALA A 1 93 ? 6.43 14.039 4.918 1 94.44 93 ALA A CA 1
ATOM 759 C C . ALA A 1 93 ? 6.215 12.586 5.316 1 94.44 93 ALA A C 1
ATOM 761 O O . ALA A 1 93 ? 6.43 12.211 6.469 1 94.44 93 ALA A O 1
ATOM 762 N N . GLN A 1 94 ? 5.918 11.766 4.309 1 96.56 94 GLN A N 1
ATOM 763 C CA . GLN A 1 94 ? 5.797 10.328 4.52 1 96.56 94 GLN A CA 1
ATOM 764 C C . GLN A 1 94 ? 7.168 9.68 4.652 1 96.56 94 GLN A C 1
ATOM 766 O O . GLN A 1 94 ? 8.055 9.914 3.83 1 96.56 94 GLN A O 1
ATOM 771 N N . VAL A 1 95 ? 7.383 8.82 5.621 1 94.88 95 VAL A N 1
ATOM 772 C CA . VAL A 1 95 ? 8.688 8.211 5.836 1 94.88 95 VAL A CA 1
ATOM 773 C C . VAL A 1 95 ? 8.555 6.691 5.883 1 94.88 95 VAL A C 1
ATOM 775 O O . VAL A 1 95 ? 9.484 5.988 6.277 1 94.88 95 VAL A O 1
ATOM 778 N N . GLY A 1 96 ? 7.438 6.152 5.594 1 92.94 96 GLY A N 1
ATOM 779 C CA . GLY A 1 96 ? 7.207 4.719 5.566 1 92.94 96 GLY A CA 1
ATOM 780 C C . GLY A 1 96 ? 5.734 4.352 5.531 1 92.94 96 GLY A C 1
ATOM 781 O O . GLY A 1 96 ? 4.883 5.199 5.254 1 92.94 96 GLY A O 1
ATOM 782 N N . GLY A 1 97 ? 5.559 3.039 5.715 1 94 97 GLY A N 1
ATOM 783 C CA . GLY A 1 97 ? 4.195 2.535 5.758 1 94 97 GLY A CA 1
ATOM 784 C C . GLY A 1 97 ? 4.102 1.041 5.52 1 94 97 GLY A C 1
ATOM 785 O O . GLY A 1 97 ? 5.113 0.383 5.277 1 94 97 GLY A O 1
ATOM 786 N N . LEU A 1 98 ? 2.957 0.656 5.676 1 94.5 98 LEU A N 1
ATOM 787 C CA . LEU A 1 98 ? 2.707 -0.776 5.551 1 94.5 98 LEU A CA 1
ATOM 788 C C . LEU A 1 98 ? 1.3 -1.039 5.027 1 94.5 98 LEU A C 1
ATOM 790 O O . LEU A 1 98 ? 0.314 -0.672 5.672 1 94.5 98 LEU A O 1
ATOM 794 N N . PRO A 1 99 ? 1.216 -1.55 3.812 1 96.44 99 PRO A N 1
ATOM 795 C CA . PRO A 1 99 ? -0.066 -2.088 3.354 1 96.44 99 PRO A CA 1
ATOM 796 C C . PRO A 1 99 ? -0.33 -3.502 3.867 1 96.44 99 PRO A C 1
ATOM 798 O O . PRO A 1 99 ? 0.594 -4.316 3.949 1 96.44 99 PRO A O 1
ATOM 801 N N . GLU A 1 100 ? -1.596 -3.732 4.254 1 95.81 100 GLU A N 1
ATOM 802 C CA . GLU A 1 100 ? -1.955 -5.051 4.77 1 95.81 100 GLU A CA 1
ATOM 803 C C . GLU A 1 100 ? -3.371 -5.441 4.352 1 95.81 100 GLU A C 1
ATOM 805 O O . GLU A 1 100 ? -4.23 -4.574 4.172 1 95.81 100 GLU A O 1
ATOM 810 N N . TYR A 1 101 ? -3.533 -6.766 4.191 1 97 101 TYR A N 1
ATOM 811 C CA . TYR A 1 101 ? -4.863 -7.328 3.988 1 97 101 TYR A CA 1
ATOM 812 C C . TYR A 1 101 ? -5.164 -8.406 5.027 1 97 101 TYR A C 1
ATOM 814 O O . TYR A 1 101 ? -4.375 -9.336 5.215 1 97 101 TYR A O 1
ATOM 822 N N . ASP A 1 102 ? -6.219 -8.156 5.734 1 96.75 102 ASP A N 1
ATOM 823 C CA . ASP A 1 102 ? -6.73 -9.156 6.664 1 96.75 102 ASP A CA 1
ATOM 824 C C . ASP A 1 102 ? -7.742 -10.078 5.98 1 96.75 102 ASP A C 1
ATOM 826 O O . ASP A 1 102 ? -8.914 -9.727 5.852 1 96.75 102 ASP A O 1
ATOM 830 N N . LYS A 1 103 ? -7.363 -11.203 5.695 1 94.44 103 LYS A N 1
ATOM 831 C CA . LYS A 1 103 ? -8.188 -12.141 4.938 1 94.44 103 LYS A CA 1
ATOM 832 C C . LYS A 1 103 ? -9.398 -12.594 5.754 1 94.44 103 LYS A C 1
ATOM 834 O O . LYS A 1 103 ? -10.477 -12.828 5.203 1 94.44 103 LYS A O 1
ATOM 839 N N . ASP A 1 104 ? -9.227 -12.711 7.062 1 95.81 104 ASP A N 1
ATOM 840 C CA . ASP A 1 104 ? -10.297 -13.211 7.922 1 95.81 104 ASP A CA 1
ATOM 841 C C . ASP A 1 104 ? -11.477 -12.242 7.953 1 95.81 104 ASP A C 1
ATOM 843 O O . ASP A 1 104 ? -12.633 -12.664 8.062 1 95.81 104 ASP A O 1
ATOM 847 N N . TYR A 1 105 ? -11.203 -10.969 7.766 1 97.25 105 TYR A N 1
ATOM 848 C CA . TYR A 1 105 ? -12.266 -9.977 7.918 1 97.25 105 TYR A CA 1
ATOM 849 C C . TYR A 1 105 ? -12.461 -9.188 6.629 1 97.25 105 TYR A C 1
ATOM 851 O O . TYR A 1 105 ? -13.367 -8.352 6.539 1 97.25 105 TYR A O 1
ATOM 859 N N . GLY A 1 106 ? -11.648 -9.508 5.609 1 96.56 106 GLY A N 1
ATOM 860 C CA . GLY A 1 106 ? -11.758 -8.789 4.352 1 96.56 106 GLY A CA 1
ATOM 861 C C . GLY A 1 106 ? -11.445 -7.309 4.48 1 96.56 106 GLY A C 1
ATOM 862 O O . GLY A 1 106 ? -12.164 -6.469 3.932 1 96.56 106 GLY A O 1
ATOM 863 N N . ILE A 1 107 ? -10.422 -6.996 5.258 1 98.31 107 ILE A N 1
ATOM 864 C CA . ILE A 1 107 ? -10.102 -5.602 5.527 1 98.31 107 ILE A CA 1
ATOM 865 C C . ILE A 1 107 ? -8.766 -5.246 4.887 1 98.31 107 ILE A C 1
ATOM 867 O O . ILE A 1 107 ? -7.77 -5.949 5.082 1 98.31 107 ILE A O 1
ATOM 871 N N . PHE A 1 108 ? -8.789 -4.211 4.109 1 97.94 108 PHE A N 1
ATOM 872 C CA . PHE A 1 108 ? -7.562 -3.609 3.596 1 97.94 108 PHE A CA 1
ATOM 873 C C . PHE A 1 108 ? -7.102 -2.469 4.492 1 97.94 108 PHE A C 1
ATOM 875 O O . PHE A 1 108 ? -7.887 -1.577 4.828 1 97.94 108 PHE A O 1
ATOM 882 N N . ARG A 1 109 ? -5.84 -2.514 4.883 1 97.94 109 ARG A N 1
ATOM 883 C CA . ARG A 1 109 ? -5.258 -1.481 5.734 1 97.94 109 ARG A CA 1
ATOM 884 C C . ARG A 1 109 ? -4.047 -0.837 5.07 1 97.94 109 ARG A C 1
ATOM 886 O O . ARG A 1 109 ? -3.225 -1.528 4.465 1 97.94 109 ARG A O 1
ATOM 893 N N . ASP A 1 110 ? -3.967 0.394 5.191 1 98.19 110 ASP A N 1
ATOM 894 C CA . ASP A 1 110 ? -2.826 1.2 4.766 1 98.19 110 ASP A CA 1
ATOM 895 C C . ASP A 1 110 ? -2.361 2.129 5.887 1 98.19 110 ASP A C 1
ATOM 897 O O . ASP A 1 110 ? -3.051 3.094 6.227 1 98.19 110 ASP A O 1
ATOM 901 N N . ALA A 1 111 ? -1.271 1.78 6.492 1 97.94 111 ALA A N 1
ATOM 902 C CA . ALA A 1 111 ? -0.68 2.576 7.566 1 97.94 111 ALA A CA 1
ATOM 903 C C . ALA A 1 111 ? 0.558 3.322 7.078 1 97.94 111 ALA A C 1
ATOM 905 O O . ALA A 1 111 ? 1.521 2.707 6.613 1 97.94 111 ALA A O 1
ATOM 906 N N . ARG A 1 112 ? 0.487 4.613 7.137 1 98.25 112 ARG A N 1
ATOM 907 C CA . ARG A 1 112 ? 1.633 5.41 6.707 1 98.25 112 ARG A CA 1
ATOM 908 C C . ARG A 1 112 ? 2.148 6.285 7.848 1 98.25 112 ARG A C 1
ATOM 910 O O . ARG A 1 112 ? 1.362 6.812 8.641 1 98.25 112 ARG A O 1
ATOM 917 N N . ARG A 1 113 ? 3.432 6.426 7.852 1 97.75 113 ARG A N 1
ATOM 918 C CA . ARG A 1 113 ? 4.074 7.254 8.867 1 97.75 113 ARG A CA 1
ATOM 919 C C . ARG A 1 113 ? 4.527 8.586 8.273 1 97.75 113 ARG A C 1
ATOM 921 O O . ARG A 1 113 ? 5.055 8.633 7.164 1 97.75 113 ARG A O 1
ATOM 928 N N . TYR A 1 114 ? 4.25 9.617 9.055 1 97.81 114 TYR A N 1
ATOM 929 C CA . TYR A 1 114 ? 4.574 10.977 8.633 1 97.81 114 TYR A CA 1
ATOM 930 C C . TYR A 1 114 ? 5.383 11.703 9.703 1 97.81 114 TYR A C 1
ATOM 932 O O . TYR A 1 114 ? 5.117 11.555 10.898 1 97.81 114 TYR A O 1
ATOM 940 N N . THR A 1 115 ? 6.297 12.477 9.25 1 97.06 115 THR A N 1
ATOM 941 C CA . THR A 1 115 ? 7.043 13.312 10.172 1 97.06 115 THR A CA 1
ATOM 942 C C . THR A 1 115 ? 7.285 14.695 9.578 1 97.06 115 THR A C 1
ATOM 944 O O . THR A 1 115 ? 7.23 14.867 8.352 1 97.06 115 THR A O 1
ATOM 947 N N . GLY A 1 116 ? 7.441 15.688 10.484 1 95.81 116 GLY A N 1
ATOM 948 C CA . GLY A 1 116 ? 7.738 17.062 10.102 1 95.81 116 GLY A CA 1
ATOM 949 C C . GLY A 1 116 ? 7.957 17.984 11.289 1 95.81 116 GLY A C 1
ATOM 950 O O . GLY A 1 116 ? 7.613 17.641 12.422 1 95.81 116 GLY A O 1
ATOM 951 N N . LYS A 1 117 ? 8.602 19.094 11.039 1 94.06 117 LYS A N 1
ATOM 952 C CA . LYS A 1 117 ? 8.898 20.094 12.062 1 94.06 117 LYS A CA 1
ATOM 953 C C . LYS A 1 117 ? 7.926 21.266 11.992 1 94.06 117 LYS A C 1
ATOM 955 O O . LYS A 1 117 ? 7.578 21.719 10.898 1 94.06 117 LYS A O 1
ATOM 960 N N . LYS A 1 118 ? 7.473 21.656 13.094 1 92.56 118 LYS A N 1
ATOM 961 C CA . LYS A 1 118 ? 6.566 22.797 13.203 1 92.56 118 LYS A CA 1
ATOM 962 C C . LYS A 1 118 ? 7.051 23.781 14.258 1 92.56 118 LYS A C 1
ATOM 964 O O . LYS A 1 118 ? 7.586 23.375 15.297 1 92.56 118 LYS A O 1
ATOM 969 N N . TYR A 1 119 ? 6.855 25.078 13.93 1 89.25 119 TYR A N 1
ATOM 970 C CA . TYR A 1 119 ? 7.195 26.094 14.914 1 89.25 119 TYR A CA 1
ATOM 971 C C . TYR A 1 119 ? 6.375 25.922 16.188 1 89.25 119 TYR A C 1
ATOM 973 O O . TYR A 1 119 ? 5.18 25.609 16.125 1 89.25 119 TYR A O 1
ATOM 981 N N . ARG A 1 120 ? 7.109 26.172 17.25 1 83.31 120 ARG A N 1
ATOM 982 C CA . ARG A 1 120 ? 6.395 26.078 18.531 1 83.31 120 ARG A CA 1
ATOM 983 C C . ARG A 1 120 ? 5.359 27.203 18.641 1 83.31 120 ARG A C 1
ATOM 985 O O . ARG A 1 120 ? 5.605 28.328 18.219 1 83.31 120 ARG A O 1
ATOM 992 N N . LYS A 1 121 ? 4.195 26.969 18.969 1 74.06 121 LYS A N 1
ATOM 993 C CA . LYS A 1 121 ? 3.137 27.969 19.109 1 74.06 121 LYS A CA 1
ATOM 994 C C . LYS A 1 121 ? 3.418 28.906 20.281 1 74.06 121 LYS A C 1
ATOM 996 O O . LYS A 1 121 ? 2.969 30.047 20.281 1 74.06 121 LYS A O 1
ATOM 1001 N N . ASP A 1 122 ? 4.09 28.359 21.25 1 71.19 122 ASP A N 1
ATOM 1002 C CA . ASP A 1 122 ? 4.32 29.188 22.422 1 71.19 122 ASP A CA 1
ATOM 1003 C C . ASP A 1 122 ? 5.52 30.109 22.219 1 71.19 122 ASP A C 1
ATOM 1005 O O . ASP A 1 122 ? 5.887 30.875 23.109 1 71.19 122 ASP A O 1
ATOM 1009 N N . PHE A 1 123 ? 6.109 29.953 21 1 61.69 123 PHE A N 1
ATOM 1010 C CA . PHE A 1 123 ? 7.32 30.734 20.812 1 61.69 123 PHE A CA 1
ATOM 1011 C C . PHE A 1 123 ? 7.012 32.219 20.844 1 61.69 123 PHE A C 1
ATOM 1013 O O . PHE A 1 123 ? 7.801 33.031 21.359 1 61.69 123 PHE A O 1
ATOM 1020 N N . ASP A 1 124 ? 5.984 32.594 20.359 1 54.16 124 ASP A N 1
ATOM 1021 C CA . ASP A 1 124 ? 5.723 34.031 20.422 1 54.16 124 ASP A CA 1
ATOM 1022 C C . ASP A 1 124 ? 5.441 34.469 21.859 1 54.16 124 ASP A C 1
ATOM 1024 O O . ASP A 1 124 ? 5.551 35.656 22.172 1 54.16 124 ASP A O 1
ATOM 1028 N N . THR A 1 125 ? 5.18 33.625 22.703 1 51.22 125 THR A N 1
ATOM 1029 C CA . THR A 1 125 ? 4.898 34.062 24.062 1 51.22 125 THR A CA 1
ATOM 1030 C C . THR A 1 125 ? 6.129 33.906 24.953 1 51.22 125 THR A C 1
ATOM 1032 O O . THR A 1 125 ? 6.07 34.188 26.156 1 51.22 125 THR A O 1
ATOM 1035 N N . LEU A 1 126 ? 7.164 33.469 24.344 1 44.97 126 LEU A N 1
ATOM 1036 C CA . LEU A 1 126 ? 8.375 33.438 25.172 1 44.97 126 LEU A CA 1
ATOM 1037 C C . LEU A 1 126 ? 9.094 34.781 25.109 1 44.97 126 LEU A C 1
ATOM 1039 O O . LEU A 1 126 ? 9.031 35.469 24.109 1 44.97 126 LEU A O 1
ATOM 1043 N N . MET B 1 1 ? -1.387 1.233 -9.812 1 89.88 1 MET B N 1
ATOM 1044 C CA . MET B 1 1 ? -0.264 0.422 -10.273 1 89.88 1 MET B CA 1
ATOM 1045 C C . MET B 1 1 ? -0.597 -1.064 -10.188 1 89.88 1 MET B C 1
ATOM 1047 O O . MET B 1 1 ? -0.429 -1.797 -11.164 1 89.88 1 MET B O 1
ATOM 1051 N N . LEU B 1 2 ? -1.373 -1.477 -9.195 1 93 2 LEU B N 1
ATOM 1052 C CA . LEU B 1 2 ? -1.7 -2.891 -9.055 1 93 2 LEU B CA 1
ATOM 1053 C C . LEU B 1 2 ? -2.59 -3.359 -10.195 1 93 2 LEU B C 1
ATOM 1055 O O . LEU B 1 2 ? -2.342 -4.41 -10.797 1 93 2 LEU B O 1
ATOM 1059 N N . ASP B 1 3 ? -3.578 -2.561 -10.523 1 93.44 3 ASP B N 1
ATOM 1060 C CA . ASP B 1 3 ? -4.473 -2.918 -11.625 1 93.44 3 ASP B CA 1
ATOM 1061 C C . ASP B 1 3 ? -3.719 -2.984 -12.953 1 93.44 3 ASP B C 1
ATOM 1063 O O . ASP B 1 3 ? -4.008 -3.834 -13.797 1 93.44 3 ASP B O 1
ATOM 1067 N N . GLU B 1 4 ? -2.768 -2.055 -13.102 1 95.75 4 GLU B N 1
ATOM 1068 C CA . GLU B 1 4 ? -1.948 -2.047 -14.312 1 95.75 4 GLU B CA 1
ATOM 1069 C C . GLU B 1 4 ? -1.136 -3.332 -14.438 1 95.75 4 GLU B C 1
ATOM 1071 O O . GLU B 1 4 ? -1.04 -3.908 -15.523 1 95.75 4 GLU B O 1
ATOM 1076 N N . ILE B 1 5 ? -0.564 -3.775 -13.352 1 97.94 5 ILE B N 1
ATOM 1077 C CA . ILE B 1 5 ? 0.223 -5.004 -13.336 1 97.94 5 ILE B CA 1
ATOM 1078 C C . ILE B 1 5 ? -0.67 -6.195 -13.672 1 97.94 5 ILE B C 1
ATOM 1080 O O . ILE B 1 5 ? -0.323 -7.016 -14.523 1 97.94 5 ILE B O 1
ATOM 1084 N N . TYR B 1 6 ? -1.818 -6.223 -13.039 1 98.06 6 TYR B N 1
ATOM 1085 C CA . TYR B 1 6 ? -2.771 -7.297 -13.289 1 98.06 6 TYR B CA 1
ATOM 1086 C C . TYR B 1 6 ? -3.186 -7.328 -14.758 1 98.06 6 TYR B C 1
ATOM 1088 O O . TYR B 1 6 ? -3.18 -8.391 -15.383 1 98.06 6 TYR B O 1
ATOM 1096 N N . GLN B 1 7 ? -3.518 -6.168 -15.273 1 98.06 7 GLN B N 1
ATOM 1097 C CA . GLN B 1 7 ? -3.969 -6.09 -16.656 1 98.06 7 GLN B CA 1
ATOM 1098 C C . GLN B 1 7 ? -2.859 -6.5 -17.625 1 98.06 7 GLN B C 1
ATOM 1100 O O . GLN B 1 7 ? -3.123 -7.145 -18.641 1 98.06 7 GLN B O 1
ATOM 1105 N N . ALA B 1 8 ? -1.658 -6.129 -17.328 1 98.62 8 ALA B N 1
ATOM 1106 C CA . ALA B 1 8 ? -0.529 -6.523 -18.172 1 98.62 8 ALA B CA 1
ATOM 1107 C C . ALA B 1 8 ? -0.346 -8.039 -18.172 1 98.62 8 ALA B C 1
ATOM 1109 O O . ALA B 1 8 ? -0.056 -8.641 -19.203 1 98.62 8 ALA B O 1
ATOM 1110 N N . MET B 1 9 ? -0.519 -8.664 -17.031 1 98.62 9 MET B N 1
ATOM 1111 C CA . MET B 1 9 ? -0.419 -10.117 -16.938 1 98.62 9 MET B CA 1
ATOM 1112 C C . MET B 1 9 ? -1.553 -10.789 -17.719 1 98.62 9 MET B C 1
ATOM 1114 O O . MET B 1 9 ? -1.331 -11.773 -18.422 1 98.62 9 MET B O 1
ATOM 1118 N N . MET B 1 10 ? -2.754 -10.203 -17.625 1 98.38 10 MET B N 1
ATOM 1119 C CA . MET B 1 10 ? -3.932 -10.773 -18.266 1 98.38 10 MET B CA 1
ATOM 1120 C C . MET B 1 10 ? -3.859 -10.602 -19.781 1 98.38 10 MET B C 1
ATOM 1122 O O . MET B 1 10 ? -4.609 -11.242 -20.516 1 98.38 10 MET B O 1
ATOM 1126 N N . ALA B 1 11 ? -2.939 -9.812 -20.25 1 98.44 11 ALA B N 1
ATOM 1127 C CA . ALA B 1 11 ? -2.746 -9.609 -21.672 1 98.44 11 ALA B CA 1
ATOM 1128 C C . ALA B 1 11 ? -1.757 -10.625 -22.25 1 98.44 11 ALA B C 1
ATOM 1130 O O . ALA B 1 11 ? -1.559 -10.695 -23.469 1 98.44 11 ALA B O 1
ATOM 1131 N N . ASP B 1 12 ? -1.094 -11.367 -21.406 1 98.56 12 ASP B N 1
ATOM 1132 C CA . ASP B 1 12 ? -0.139 -12.383 -21.828 1 98.56 12 ASP B CA 1
ATOM 1133 C C . ASP B 1 12 ? -0.799 -13.758 -21.922 1 98.56 12 ASP B C 1
ATOM 1135 O O . ASP B 1 12 ? -1.232 -14.305 -20.906 1 98.56 12 ASP B O 1
ATOM 1139 N N . ASP B 1 13 ? -0.811 -14.383 -23.062 1 98.31 13 ASP B N 1
ATOM 1140 C CA . ASP B 1 13 ? -1.536 -15.625 -23.297 1 98.31 13 ASP B CA 1
ATOM 1141 C C . ASP B 1 13 ? -0.99 -16.75 -22.438 1 98.31 13 ASP B C 1
ATOM 1143 O O . ASP B 1 13 ? -1.754 -17.578 -21.922 1 98.31 13 ASP B O 1
ATOM 1147 N N . PHE B 1 14 ? 0.292 -16.781 -22.359 1 98.75 14 PHE B N 1
ATOM 1148 C CA . PHE B 1 14 ? 0.905 -17.859 -21.578 1 98.75 14 PHE B CA 1
ATOM 1149 C C . PHE B 1 14 ? 0.494 -17.766 -20.109 1 98.75 14 PHE B C 1
ATOM 1151 O O . PHE B 1 14 ? 0.133 -18.781 -19.5 1 98.75 14 PHE B O 1
ATOM 1158 N N . ILE B 1 15 ? 0.519 -16.547 -19.5 1 98.81 15 ILE B N 1
ATOM 1159 C CA . ILE B 1 15 ? 0.141 -16.344 -18.109 1 98.81 15 ILE B CA 1
ATOM 1160 C C . ILE B 1 15 ? -1.343 -16.656 -17.922 1 98.81 15 ILE B C 1
ATOM 1162 O O . ILE B 1 15 ? -1.724 -17.359 -17 1 98.81 15 ILE B O 1
ATOM 1166 N N . VAL B 1 16 ? -2.189 -16.234 -18.844 1 98.62 16 VAL B N 1
ATOM 1167 C CA . VAL B 1 16 ? -3.629 -16.438 -18.719 1 98.62 16 VAL B CA 1
ATOM 1168 C C . VAL B 1 16 ? -3.951 -17.922 -18.812 1 98.62 16 VAL B C 1
ATOM 1170 O O . VAL B 1 16 ? -4.75 -18.438 -18.031 1 98.62 16 VAL B O 1
ATOM 1173 N N . GLU B 1 17 ? -3.312 -18.609 -19.688 1 98.44 17 GLU B N 1
ATOM 1174 C CA . GLU B 1 17 ? -3.541 -20.047 -19.875 1 98.44 17 GLU B CA 1
ATOM 1175 C C . GLU B 1 17 ? -3.186 -20.828 -18.625 1 98.44 17 GLU B C 1
ATOM 1177 O O . GLU B 1 17 ? -3.867 -21.797 -18.266 1 98.44 17 GLU B O 1
ATOM 1182 N N . ASN B 1 18 ? -2.178 -20.359 -17.922 1 98.69 18 ASN B N 1
ATOM 1183 C CA . ASN B 1 18 ? -1.655 -21.156 -16.828 1 98.69 18 ASN B CA 1
ATOM 1184 C C . ASN B 1 18 ? -2.203 -20.688 -15.477 1 98.69 18 ASN B C 1
ATOM 1186 O O . ASN B 1 18 ? -2.402 -21.5 -14.57 1 98.69 18 ASN B O 1
ATOM 1190 N N . ALA B 1 19 ? -2.541 -19.344 -15.367 1 98.5 19 ALA B N 1
ATOM 1191 C CA . ALA B 1 19 ? -2.814 -18.844 -14.016 1 98.5 19 ALA B CA 1
ATOM 1192 C C . ALA B 1 19 ? -3.885 -17.75 -14.047 1 98.5 19 ALA B C 1
ATOM 1194 O O . ALA B 1 19 ? -4.141 -17.109 -13.031 1 98.5 19 ALA B O 1
ATOM 1195 N N . GLY B 1 20 ? -4.488 -17.422 -15.141 1 96.81 20 GLY B N 1
ATOM 1196 C CA . GLY B 1 20 ? -5.398 -16.297 -15.312 1 96.81 20 GLY B CA 1
ATOM 1197 C C . GLY B 1 20 ? -6.434 -16.188 -14.203 1 96.81 20 GLY B C 1
ATOM 1198 O O . GLY B 1 20 ? -6.707 -15.102 -13.703 1 96.81 20 GLY B O 1
ATOM 1199 N N . GLY B 1 21 ? -7.047 -17.266 -13.719 1 96.56 21 GLY B N 1
ATOM 1200 C CA . GLY B 1 21 ? -8.078 -17.266 -12.695 1 96.56 21 GLY B CA 1
ATOM 1201 C C . GLY B 1 21 ? -7.516 -17.328 -11.289 1 96.56 21 GLY B C 1
ATOM 1202 O O . GLY B 1 21 ? -8.266 -17.344 -10.312 1 96.56 21 GLY B O 1
ATOM 1203 N N . ARG B 1 22 ? -6.168 -17.25 -11.18 1 98.31 22 ARG B N 1
ATOM 1204 C CA . ARG B 1 22 ? -5.52 -17.453 -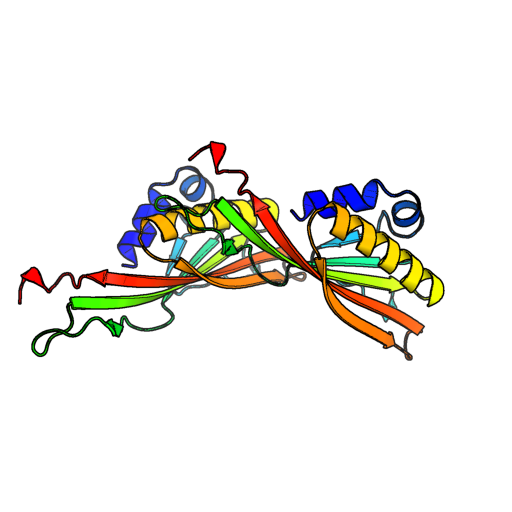9.891 1 98.31 22 ARG B CA 1
ATOM 1205 C C . ARG B 1 22 ? -4.414 -16.422 -9.664 1 98.31 22 ARG B C 1
ATOM 1207 O O . ARG B 1 22 ? -3.379 -16.75 -9.07 1 98.31 22 ARG B O 1
ATOM 1214 N N . ILE B 1 23 ? -4.602 -15.242 -10.258 1 98.31 23 ILE B N 1
ATOM 1215 C CA . ILE B 1 23 ? -3.779 -14.078 -9.938 1 98.31 23 ILE B CA 1
ATOM 1216 C C . ILE B 1 23 ? -4.453 -13.25 -8.852 1 98.31 23 ILE B C 1
ATOM 1218 O O . ILE B 1 23 ? -5.551 -12.727 -9.047 1 98.31 23 ILE B O 1
ATOM 1222 N N . LYS B 1 24 ? -3.809 -13.156 -7.676 1 96 24 LYS B N 1
ATOM 1223 C CA . LYS B 1 24 ? -4.43 -12.508 -6.523 1 96 24 LYS B CA 1
ATOM 1224 C C . LYS B 1 24 ? -3.52 -11.43 -5.949 1 96 24 LYS B C 1
ATOM 1226 O O . LYS B 1 24 ? -2.297 -11.508 -6.066 1 96 24 LYS B O 1
ATOM 1231 N N . TYR B 1 25 ? -4.254 -10.492 -5.328 1 94.75 25 TYR B N 1
ATOM 1232 C CA . TYR B 1 25 ? -3.537 -9.516 -4.52 1 94.75 25 TYR B CA 1
ATOM 1233 C C . TYR B 1 25 ? -3.482 -9.953 -3.061 1 94.75 25 TYR B C 1
ATOM 1235 O O . TYR B 1 25 ? -4.484 -10.414 -2.506 1 94.75 25 TYR B O 1
ATOM 1243 N N . TYR B 1 26 ? -2.375 -9.906 -2.391 1 94.81 26 TYR B N 1
ATOM 1244 C CA . TYR B 1 26 ? -2.191 -10.047 -0.951 1 94.81 26 TYR B CA 1
ATOM 1245 C C . TYR B 1 26 ? -2.406 -11.492 -0.51 1 94.81 26 TYR B C 1
ATOM 1247 O O . TYR B 1 26 ? -1.789 -11.945 0.454 1 94.81 26 TYR B O 1
ATOM 1255 N N . GLU B 1 27 ? -3.238 -12.219 -1.225 1 94.25 27 GLU B N 1
ATOM 1256 C CA . GLU B 1 27 ? -3.699 -13.508 -0.729 1 94.25 27 GLU B CA 1
ATOM 1257 C C . GLU B 1 27 ? -2.838 -14.648 -1.269 1 94.25 27 GLU B C 1
ATOM 1259 O O . GLU B 1 27 ? -2.756 -14.852 -2.482 1 94.25 27 GLU B O 1
ATOM 1264 N N . TYR B 1 28 ? -2.365 -15.352 -0.368 1 95.44 28 TYR B N 1
ATOM 1265 C CA . TYR B 1 28 ? -1.558 -16.516 -0.72 1 95.44 28 TYR B CA 1
ATOM 1266 C C . TYR B 1 28 ? -2.398 -17.781 -0.718 1 95.44 28 TYR B C 1
ATOM 1268 O O . TYR B 1 28 ? -3.328 -17.922 0.083 1 95.44 28 TYR B O 1
ATOM 1276 N N . PRO B 1 29 ? -2.062 -18.672 -1.594 1 96.31 29 PRO B N 1
ATOM 1277 C CA . PRO B 1 29 ? -2.787 -19.938 -1.58 1 96.31 29 PRO B CA 1
ATOM 1278 C C . PRO B 1 29 ? -2.414 -20.812 -0.388 1 96.31 29 PRO B C 1
ATOM 1280 O O . PRO B 1 29 ? -1.347 -20.641 0.204 1 96.31 29 PRO B O 1
ATOM 1283 N N . GLU B 1 30 ? -3.324 -21.703 -0.045 1 95.94 30 GLU B N 1
ATOM 1284 C CA . GLU B 1 30 ? -2.992 -22.766 0.908 1 95.94 30 GLU B CA 1
ATOM 1285 C C . GLU B 1 30 ? -2.17 -23.859 0.248 1 95.94 30 GLU B C 1
ATOM 1287 O O . GLU B 1 30 ? -2.637 -24.516 -0.688 1 95.94 30 GLU B O 1
ATOM 1292 N N . ALA B 1 31 ? -1.043 -24.062 0.749 1 96.44 31 ALA B N 1
ATOM 1293 C CA . ALA B 1 31 ? -0.105 -25 0.139 1 96.44 31 ALA B CA 1
ATOM 1294 C C . ALA B 1 31 ? -0.729 -26.375 -0.003 1 96.44 31 ALA B C 1
ATOM 1296 O O . ALA B 1 31 ? -0.608 -27.016 -1.052 1 96.44 31 ALA B O 1
ATOM 1297 N N . ALA B 1 32 ? -1.431 -26.812 0.991 1 96.12 32 ALA B N 1
ATOM 1298 C CA . ALA B 1 32 ? -1.994 -28.172 1.03 1 96.12 32 ALA B CA 1
ATOM 1299 C C . ALA B 1 32 ? -3.039 -28.359 -0.066 1 96.12 32 ALA B C 1
ATOM 1301 O O . ALA B 1 32 ? -3.26 -29.469 -0.535 1 96.12 32 ALA B O 1
ATOM 1302 N N . ASP B 1 33 ? -3.596 -27.219 -0.496 1 95.69 33 ASP B N 1
ATOM 1303 C CA . ASP B 1 33 ? -4.699 -27.297 -1.45 1 95.69 33 ASP B CA 1
ATOM 1304 C C . ASP B 1 33 ? -4.238 -26.906 -2.854 1 95.69 33 ASP B C 1
ATOM 1306 O O . ASP B 1 33 ? -5.02 -26.953 -3.805 1 95.69 33 ASP B O 1
ATOM 1310 N N . LEU B 1 34 ? -2.998 -26.609 -3.051 1 97.12 34 LEU B N 1
ATOM 1311 C CA . LEU B 1 34 ? -2.527 -26.047 -4.312 1 97.12 34 LEU B CA 1
ATOM 1312 C C . LEU B 1 34 ? -2.375 -27.141 -5.371 1 97.12 34 LEU B C 1
ATOM 1314 O O . LEU B 1 34 ? -1.653 -28.109 -5.16 1 97.12 34 LEU B O 1
ATOM 1318 N N . GLN B 1 35 ? -3.092 -27 -6.504 1 96.19 35 GLN B N 1
ATOM 1319 C CA . GLN B 1 35 ? -2.982 -27.953 -7.609 1 96.19 35 GLN B CA 1
ATOM 1320 C C . GLN B 1 35 ? -2.605 -27.234 -8.906 1 96.19 35 GLN B C 1
ATOM 1322 O O . GLN B 1 35 ? -1.879 -27.781 -9.734 1 96.19 35 GLN B O 1
ATOM 1327 N N . GLU B 1 36 ? -3.121 -26.047 -9.008 1 97.81 36 GLU B N 1
ATOM 1328 C CA . GLU B 1 36 ? -2.883 -25.234 -10.195 1 97.81 36 GLU B CA 1
ATOM 1329 C C . GLU B 1 36 ? -1.945 -24.062 -9.883 1 97.81 36 GLU B C 1
ATOM 1331 O O . GLU B 1 36 ? -1.786 -23.672 -8.727 1 97.81 36 GLU B O 1
ATOM 1336 N N . PRO B 1 37 ? -1.314 -23.484 -10.891 1 98.75 37 PRO B N 1
ATOM 1337 C CA . PRO B 1 37 ? -0.428 -22.328 -10.672 1 98.75 37 PRO B CA 1
ATOM 1338 C C . PRO B 1 37 ? -1.158 -21.125 -10.094 1 98.75 37 PRO B C 1
ATOM 1340 O O . PRO B 1 37 ? -2.297 -20.844 -10.477 1 98.75 37 PRO B O 1
ATOM 1343 N N . HIS B 1 38 ? -0.473 -20.484 -9.18 1 98.81 38 HIS B N 1
ATOM 1344 C CA . HIS B 1 38 ? -0.961 -19.25 -8.578 1 98.81 38 HIS B CA 1
ATOM 1345 C C . HIS B 1 38 ? 0.069 -18.125 -8.703 1 98.81 38 HIS B C 1
ATOM 1347 O O . HIS B 1 38 ? 1.274 -18.375 -8.617 1 98.81 38 HIS B O 1
ATOM 1353 N N . ILE B 1 39 ? -0.402 -16.984 -8.953 1 98.88 39 ILE B N 1
ATOM 1354 C CA . ILE B 1 39 ? 0.425 -15.781 -8.906 1 98.88 39 ILE B CA 1
ATOM 1355 C C . ILE B 1 39 ? -0.116 -14.82 -7.855 1 98.88 39 ILE B C 1
ATOM 1357 O O . ILE B 1 39 ? -1.317 -14.539 -7.812 1 98.88 39 ILE B O 1
ATOM 1361 N N . VAL B 1 40 ? 0.75 -14.367 -6.977 1 98.31 40 VAL B N 1
ATOM 1362 C CA . VAL B 1 40 ? 0.369 -13.414 -5.941 1 98.31 40 VAL B CA 1
ATOM 1363 C C . VAL B 1 40 ? 1.138 -12.102 -6.133 1 98.31 40 VAL B C 1
ATOM 1365 O O . VAL B 1 40 ? 2.367 -12.109 -6.23 1 98.31 40 VAL B O 1
ATOM 1368 N N . ILE B 1 41 ? 0.448 -11.031 -6.242 1 98.19 41 ILE B N 1
ATOM 1369 C CA . ILE B 1 41 ? 1.029 -9.688 -6.254 1 98.19 41 ILE B CA 1
ATOM 1370 C C . ILE B 1 41 ? 0.917 -9.062 -4.867 1 98.19 41 ILE B C 1
ATOM 1372 O O . ILE B 1 41 ? -0.188 -8.805 -4.383 1 98.19 41 ILE B O 1
ATOM 1376 N N . ASP B 1 42 ? 2.025 -8.781 -4.266 1 96.75 42 ASP B N 1
ATOM 1377 C CA . ASP B 1 42 ? 2.039 -8.312 -2.883 1 96.75 42 ASP B CA 1
ATOM 1378 C C . ASP B 1 42 ? 2.744 -6.957 -2.773 1 96.75 42 ASP B C 1
ATOM 1380 O O . ASP B 1 42 ? 3.969 -6.879 -2.891 1 96.75 42 ASP B O 1
ATOM 1384 N N . PRO B 1 43 ? 1.937 -5.879 -2.559 1 96.94 43 PRO B N 1
ATOM 1385 C CA . PRO B 1 43 ? 2.609 -4.617 -2.254 1 96.94 43 PRO B CA 1
ATOM 1386 C C . PRO B 1 43 ? 3.365 -4.656 -0.927 1 96.94 43 PRO B C 1
ATOM 1388 O O . PRO B 1 43 ? 2.777 -4.953 0.114 1 96.94 43 PRO B O 1
ATOM 1391 N N . LEU B 1 44 ? 4.613 -4.305 -0.903 1 95.62 44 LEU B N 1
ATOM 1392 C CA . LEU B 1 44 ? 5.461 -4.426 0.279 1 95.62 44 LEU B CA 1
ATOM 1393 C C . LEU B 1 44 ? 5.512 -3.109 1.047 1 95.62 44 LEU B C 1
ATOM 1395 O O . LEU B 1 44 ? 5.902 -3.084 2.217 1 95.62 44 LEU B O 1
ATOM 1399 N N . ALA B 1 45 ? 5.211 -2.047 0.412 1 96.19 45 ALA B N 1
ATOM 1400 C CA . ALA B 1 45 ? 5.145 -0.706 0.987 1 96.19 45 ALA B CA 1
ATOM 1401 C C . ALA B 1 45 ? 4.16 0.172 0.218 1 96.19 45 ALA B C 1
ATOM 1403 O O . ALA B 1 45 ? 3.914 -0.053 -0.969 1 96.19 45 ALA B O 1
ATOM 1404 N N . PRO B 1 46 ? 3.518 1.175 0.954 1 95.5 46 PRO B N 1
ATOM 1405 C CA . PRO B 1 46 ? 2.75 2.152 0.178 1 95.5 46 PRO B CA 1
ATOM 1406 C C . PRO B 1 46 ? 3.627 2.973 -0.767 1 95.5 46 PRO B C 1
ATOM 1408 O O . PRO B 1 46 ? 4.828 3.115 -0.533 1 95.5 46 PRO B O 1
ATOM 1411 N N . PRO B 1 47 ? 2.992 3.471 -1.837 1 94.06 47 PRO B N 1
ATOM 1412 C CA . PRO B 1 47 ? 3.764 4.387 -2.684 1 94.06 47 PRO B CA 1
ATOM 1413 C C . PRO B 1 47 ? 4.328 5.574 -1.906 1 94.06 47 PRO B C 1
ATOM 1415 O O . PRO B 1 47 ? 3.641 6.141 -1.054 1 94.06 47 PRO B O 1
ATOM 1418 N N . SER B 1 48 ? 5.617 5.883 -2.184 1 93.5 48 SER B N 1
ATOM 1419 C CA . SER B 1 48 ? 6.27 6.973 -1.46 1 93.5 48 SER B CA 1
ATOM 1420 C C . SER B 1 48 ? 6.68 8.094 -2.406 1 93.5 48 SER B C 1
ATOM 1422 O O . SER B 1 48 ? 7.09 7.84 -3.539 1 93.5 48 SER B O 1
ATOM 1424 N N . PRO B 1 49 ? 6.559 9.336 -1.916 1 91.31 49 PRO B N 1
ATOM 1425 C CA . PRO B 1 49 ? 6.898 10.477 -2.773 1 91.31 49 PRO B CA 1
ATOM 1426 C C . PRO B 1 49 ? 8.359 10.469 -3.209 1 91.31 49 PRO B C 1
ATOM 1428 O O . PRO B 1 49 ? 9.242 10.148 -2.41 1 91.31 49 PRO B O 1
ATOM 1431 N N . GLU B 1 50 ? 8.508 10.711 -4.465 1 90.31 50 GLU B N 1
ATOM 1432 C CA . GLU B 1 50 ? 9.836 10.844 -5.07 1 90.31 50 GLU B CA 1
ATOM 1433 C C . GLU B 1 50 ? 9.867 11.992 -6.074 1 90.31 50 GLU B C 1
ATOM 1435 O O . GLU B 1 50 ? 8.844 12.352 -6.652 1 90.31 50 GLU B O 1
ATOM 1440 N N . ASP B 1 51 ? 11.102 12.578 -6.305 1 88.94 51 ASP B N 1
ATOM 1441 C CA . ASP B 1 51 ? 11.328 13.641 -7.277 1 88.94 51 ASP B CA 1
ATOM 1442 C C . ASP B 1 51 ? 10.523 14.891 -6.922 1 88.94 51 ASP B C 1
ATOM 1444 O O . ASP B 1 51 ? 9.57 15.242 -7.617 1 88.94 51 ASP B O 1
ATOM 1448 N N . PHE B 1 52 ? 11.039 15.594 -5.938 1 85.75 52 PHE B N 1
ATOM 1449 C CA . PHE B 1 52 ? 10.383 16.75 -5.355 1 85.75 52 PHE B CA 1
ATOM 1450 C C . PHE B 1 52 ? 10.695 18.016 -6.16 1 85.75 52 PHE B C 1
ATOM 1452 O O . PHE B 1 52 ? 11.828 18.203 -6.609 1 85.75 52 PHE B O 1
ATOM 1459 N N . ALA B 1 53 ? 9.547 18.672 -6.688 1 78 53 ALA B N 1
ATOM 1460 C CA . ALA B 1 53 ? 9.641 19.938 -7.398 1 78 53 ALA B CA 1
ATOM 1461 C C . ALA B 1 53 ? 8.625 20.938 -6.867 1 78 53 ALA B C 1
ATOM 1463 O O . ALA B 1 53 ? 7.449 20.609 -6.691 1 78 53 ALA B O 1
ATOM 1464 N N . ASP B 1 54 ? 9.031 22.234 -6.863 1 75.19 54 ASP B N 1
ATOM 1465 C CA . ASP B 1 54 ? 8.117 23.328 -6.527 1 75.19 54 ASP B CA 1
ATOM 1466 C C . ASP B 1 54 ? 7.18 22.922 -5.391 1 75.19 54 ASP B C 1
ATOM 1468 O O . ASP B 1 54 ? 5.961 23.062 -5.516 1 75.19 54 ASP B O 1
ATOM 1472 N N . ASN B 1 55 ? 7.426 22.5 -4.379 1 76.06 55 ASN B N 1
ATOM 1473 C CA . ASN B 1 55 ? 6.734 22.203 -3.131 1 76.06 55 ASN B CA 1
ATOM 1474 C C . ASN B 1 55 ? 5.844 20.969 -3.266 1 76.06 55 ASN B C 1
ATOM 1476 O O . ASN B 1 55 ? 4.824 20.859 -2.582 1 76.06 55 ASN B O 1
ATOM 1480 N N . ASN B 1 56 ? 6.074 20.266 -4.371 1 84.25 56 ASN B N 1
ATOM 1481 C CA . ASN B 1 56 ? 5.344 19.016 -4.602 1 84.25 56 ASN B CA 1
ATOM 1482 C C . ASN B 1 56 ? 6.273 17.906 -5.082 1 84.25 56 ASN B C 1
ATOM 1484 O O . ASN B 1 56 ? 7.469 18.125 -5.281 1 84.25 56 ASN B O 1
ATOM 1488 N N . TRP B 1 57 ? 5.703 16.672 -5.035 1 88.12 57 TRP B N 1
ATOM 1489 C CA . TRP B 1 57 ? 6.469 15.578 -5.633 1 88.12 57 TRP B CA 1
ATOM 1490 C C . TRP B 1 57 ? 5.805 15.086 -6.914 1 88.12 57 TRP B C 1
ATOM 1492 O O . TRP B 1 57 ? 4.578 15.117 -7.035 1 88.12 57 TRP B O 1
ATOM 1502 N N . LEU B 1 58 ? 6.559 14.641 -7.898 1 89 58 LEU B N 1
ATOM 1503 C CA . LEU B 1 58 ? 6.09 14.328 -9.242 1 89 58 LEU B CA 1
ATOM 1504 C C . LEU B 1 58 ? 5.859 12.828 -9.406 1 89 58 LEU B C 1
ATOM 1506 O O . LEU B 1 58 ? 5.035 12.406 -10.219 1 89 58 LEU B O 1
ATOM 1510 N N . LYS B 1 59 ? 6.637 12.047 -8.656 1 92.88 59 LYS B N 1
ATOM 1511 C CA . LYS B 1 59 ? 6.594 10.602 -8.852 1 92.88 59 LYS B CA 1
ATOM 1512 C C . LYS B 1 59 ? 6.422 9.875 -7.52 1 92.88 59 LYS B C 1
ATOM 1514 O O . LYS B 1 59 ? 6.797 10.391 -6.469 1 92.88 59 LYS B O 1
ATOM 1519 N N . ASP B 1 60 ? 5.844 8.758 -7.617 1 94.19 60 ASP B N 1
ATOM 1520 C CA . ASP B 1 60 ? 5.785 7.805 -6.516 1 94.19 60 ASP B CA 1
ATOM 1521 C C . ASP B 1 60 ? 6.699 6.605 -6.777 1 94.19 60 ASP B C 1
ATOM 1523 O O . ASP B 1 60 ? 6.773 6.113 -7.906 1 94.19 60 ASP B O 1
ATOM 1527 N N . ASP B 1 61 ? 7.371 6.227 -5.727 1 96 61 ASP B N 1
ATOM 1528 C CA . ASP B 1 61 ? 8.117 4.973 -5.793 1 96 61 ASP B CA 1
ATOM 1529 C C . ASP B 1 61 ? 7.258 3.797 -5.336 1 96 61 ASP B C 1
ATOM 1531 O O . ASP B 1 61 ? 6.559 3.889 -4.324 1 96 61 ASP B O 1
ATOM 1535 N N . HIS B 1 62 ? 7.324 2.736 -6.129 1 97.31 62 HIS B N 1
ATOM 1536 C CA . HIS B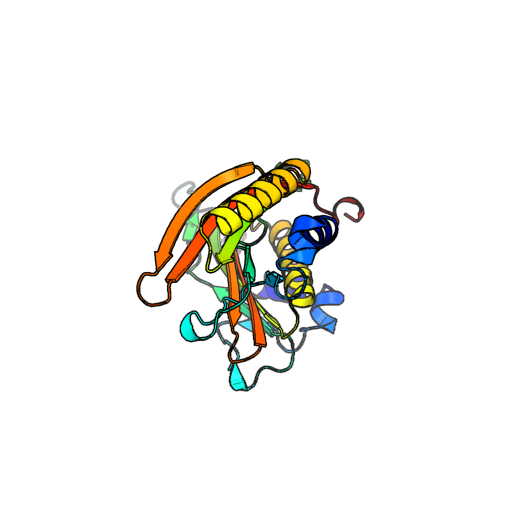 1 62 ? 6.516 1.551 -5.867 1 97.31 62 HIS B CA 1
ATOM 1537 C C . HIS B 1 62 ? 7.391 0.337 -5.578 1 97.31 62 HIS B C 1
ATOM 1539 O O . HIS B 1 62 ? 8.477 0.195 -6.152 1 97.31 62 HIS B O 1
ATOM 1545 N N . LEU B 1 63 ? 6.934 -0.518 -4.652 1 97.31 63 LEU B N 1
ATOM 1546 C CA . LEU B 1 63 ? 7.633 -1.745 -4.285 1 97.31 63 LEU B CA 1
ATOM 1547 C C . LEU B 1 63 ? 6.66 -2.916 -4.191 1 97.31 63 LEU B C 1
ATOM 1549 O O . LEU B 1 63 ? 5.742 -2.904 -3.369 1 97.31 63 LEU B O 1
ATOM 1553 N N . TYR B 1 64 ? 6.867 -3.932 -5.07 1 97.94 64 TYR B N 1
ATOM 1554 C CA . TYR B 1 64 ? 6.004 -5.109 -5.113 1 97.94 64 TYR B CA 1
ATOM 1555 C C . TYR B 1 64 ? 6.828 -6.387 -5.043 1 97.94 64 TYR B C 1
ATOM 1557 O O . TYR B 1 64 ? 7.961 -6.434 -5.531 1 97.94 64 TYR B O 1
ATOM 1565 N N . GLN B 1 65 ? 6.305 -7.312 -4.406 1 97.88 65 GLN B N 1
ATOM 1566 C CA . GLN B 1 65 ? 6.762 -8.688 -4.57 1 97.88 65 GLN B CA 1
ATOM 1567 C C . GLN B 1 65 ? 5.754 -9.508 -5.367 1 97.88 65 GLN B C 1
ATOM 1569 O O . GLN B 1 65 ? 4.547 -9.43 -5.125 1 97.88 65 GLN B O 1
ATOM 1574 N N . ILE B 1 66 ? 6.195 -10.203 -6.352 1 98.81 66 ILE B N 1
ATOM 1575 C CA . ILE B 1 66 ? 5.332 -11.094 -7.121 1 98.81 66 ILE B CA 1
ATOM 1576 C C . ILE B 1 66 ? 5.82 -12.539 -6.977 1 98.81 66 ILE B C 1
ATOM 1578 O O . ILE B 1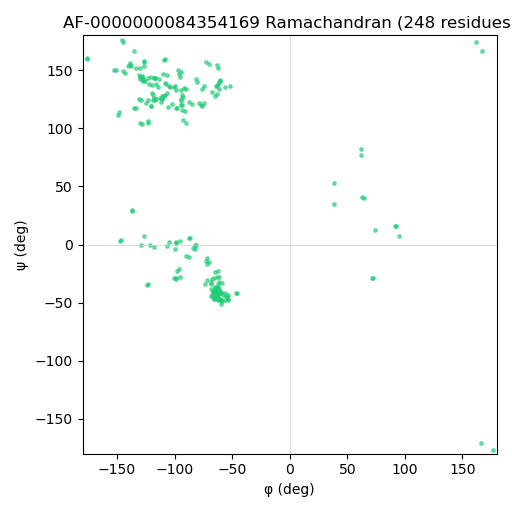 66 ? 6.977 -12.844 -7.289 1 98.81 66 ILE B O 1
ATOM 1582 N N . GLU B 1 67 ? 4.898 -13.406 -6.566 1 98.75 67 GLU B N 1
ATOM 1583 C CA . GLU B 1 67 ? 5.25 -14.797 -6.32 1 98.75 67 GLU B CA 1
ATOM 1584 C C . GLU B 1 67 ? 4.516 -15.727 -7.281 1 98.75 67 GLU B C 1
ATOM 1586 O O . GLU B 1 67 ? 3.32 -15.555 -7.535 1 98.75 67 GLU B O 1
ATOM 1591 N N . VAL B 1 68 ? 5.223 -16.672 -7.762 1 98.88 68 VAL B N 1
ATOM 1592 C CA . VAL B 1 68 ? 4.676 -17.75 -8.57 1 98.88 68 VAL B CA 1
ATOM 1593 C C . VAL B 1 68 ? 4.746 -19.062 -7.785 1 98.88 68 VAL B C 1
ATOM 1595 O O . VAL B 1 68 ? 5.785 -19.391 -7.219 1 98.88 68 VAL B O 1
ATOM 1598 N N . TRP B 1 69 ? 3.633 -19.734 -7.699 1 98.75 69 TRP B N 1
ATOM 1599 C CA . TRP B 1 69 ? 3.512 -21.016 -7.023 1 98.75 69 TRP B CA 1
ATOM 1600 C C . TRP B 1 69 ? 3.035 -22.094 -7.992 1 98.75 69 TRP B C 1
ATOM 1602 O O . TRP B 1 69 ? 1.951 -21.984 -8.57 1 98.75 69 TRP B O 1
ATOM 1612 N N . THR B 1 70 ? 3.826 -23.156 -8.219 1 98.75 70 THR B N 1
ATOM 1613 C CA . THR B 1 70 ? 3.381 -24.25 -9.07 1 98.75 70 THR B CA 1
ATOM 1614 C C . THR B 1 70 ? 3.924 -25.578 -8.555 1 98.75 70 THR B C 1
ATOM 1616 O O . THR B 1 70 ? 4.727 -25.609 -7.617 1 98.75 70 THR B O 1
ATOM 1619 N N . LYS B 1 71 ? 3.527 -26.672 -9.203 1 98.5 71 LYS B N 1
ATOM 1620 C CA . LYS B 1 71 ? 4.008 -28.016 -8.891 1 98.5 71 LYS B CA 1
ATOM 1621 C C . LYS B 1 71 ? 5.121 -28.438 -9.844 1 98.5 71 LYS B C 1
ATOM 1623 O O . LYS B 1 71 ? 5.625 -29.562 -9.773 1 98.5 71 LYS B O 1
ATOM 1628 N N . LYS B 1 72 ? 5.488 -27.547 -10.758 1 98.31 72 LYS B N 1
ATOM 1629 C CA . LYS B 1 72 ? 6.52 -27.844 -11.75 1 98.31 72 LYS B CA 1
ATOM 1630 C C . LYS B 1 72 ? 7.578 -26.75 -11.789 1 98.31 72 LYS B C 1
ATOM 1632 O O . LYS B 1 72 ? 7.266 -25.578 -12.07 1 98.31 72 LYS B O 1
ATOM 1637 N N . ARG B 1 73 ? 8.75 -27.156 -11.609 1 98.12 73 ARG B N 1
ATOM 1638 C CA . ARG B 1 73 ? 9.867 -26.219 -11.539 1 98.12 73 ARG B CA 1
ATOM 1639 C C . ARG B 1 73 ? 9.984 -25.406 -12.82 1 98.12 73 ARG B C 1
ATOM 1641 O O . ARG B 1 73 ? 10.117 -24.188 -12.773 1 98.12 73 ARG B O 1
ATOM 1648 N N . THR B 1 74 ? 9.938 -26.047 -13.93 1 98.44 74 THR B N 1
ATOM 1649 C CA . THR B 1 74 ? 10.125 -25.391 -15.219 1 98.44 74 THR B CA 1
ATOM 1650 C C . THR B 1 74 ? 9 -24.406 -15.492 1 98.44 74 THR B C 1
ATOM 1652 O O . THR B 1 74 ? 9.242 -23.312 -16.016 1 98.44 74 THR B O 1
ATOM 1655 N N . LEU B 1 75 ? 7.793 -24.766 -15.102 1 98.69 75 LEU B N 1
ATOM 1656 C CA . LEU B 1 75 ? 6.66 -23.859 -15.273 1 98.69 75 LEU B CA 1
ATOM 1657 C C . LEU B 1 75 ? 6.812 -22.625 -14.391 1 98.69 75 LEU B C 1
ATOM 1659 O O . LEU B 1 75 ? 6.535 -21.516 -14.836 1 98.69 75 LEU B O 1
ATOM 1663 N N . THR B 1 76 ? 7.25 -22.812 -13.164 1 98.75 76 THR B N 1
ATOM 1664 C CA . THR B 1 76 ? 7.52 -21.703 -12.258 1 98.75 76 THR B CA 1
ATOM 1665 C C . THR B 1 76 ? 8.492 -20.719 -12.891 1 98.75 76 THR B C 1
ATOM 1667 O O . THR B 1 76 ? 8.234 -19.516 -12.906 1 98.75 76 THR B O 1
ATOM 1670 N N . ASP B 1 77 ? 9.516 -21.266 -13.469 1 98.31 77 ASP B N 1
ATOM 1671 C CA . ASP B 1 77 ? 10.555 -20.438 -14.078 1 98.31 77 ASP B CA 1
ATOM 1672 C C . ASP B 1 77 ? 10.008 -19.672 -15.273 1 98.31 77 ASP B C 1
ATOM 1674 O O . ASP B 1 77 ? 10.305 -18.484 -15.445 1 98.31 77 ASP B O 1
ATOM 1678 N N . MET B 1 78 ? 9.312 -20.344 -16.094 1 98.75 78 MET B N 1
ATOM 1679 C CA . MET B 1 78 ? 8.781 -19.719 -17.297 1 98.75 78 MET B CA 1
ATOM 1680 C C . MET B 1 78 ? 7.812 -18.594 -16.953 1 98.75 78 MET B C 1
ATOM 1682 O O . MET B 1 78 ? 7.879 -17.5 -17.531 1 98.75 78 MET B O 1
ATOM 1686 N N . LEU B 1 79 ? 6.945 -18.828 -15.977 1 98.88 79 LEU B N 1
ATOM 1687 C CA . LEU B 1 79 ? 6.008 -17.797 -15.547 1 98.88 79 LEU B CA 1
ATOM 1688 C C . LEU B 1 79 ? 6.75 -16.609 -14.938 1 98.88 79 LEU B C 1
ATOM 1690 O O . LEU B 1 79 ? 6.453 -15.461 -15.258 1 98.88 79 LEU B O 1
ATOM 1694 N N . ALA B 1 80 ? 7.691 -16.906 -14.109 1 98.75 80 ALA B N 1
ATOM 1695 C CA . ALA B 1 80 ? 8.461 -15.852 -13.453 1 98.75 80 ALA B CA 1
ATOM 1696 C C . ALA B 1 80 ? 9.195 -14.992 -14.477 1 98.75 80 ALA B C 1
ATOM 1698 O O . ALA B 1 80 ? 9.258 -13.766 -14.344 1 98.75 80 ALA B O 1
ATOM 1699 N N . LYS B 1 81 ? 9.734 -15.648 -15.461 1 98.44 81 LYS B N 1
ATOM 1700 C CA . LYS B 1 81 ? 10.461 -14.922 -16.5 1 98.44 81 LYS B CA 1
ATOM 1701 C C . LYS B 1 81 ? 9.523 -14.016 -17.297 1 98.44 81 LYS B C 1
ATOM 1703 O O . LYS B 1 81 ? 9.883 -12.883 -17.625 1 98.44 81 LYS B O 1
ATOM 1708 N N . LYS B 1 82 ? 8.398 -14.539 -17.641 1 98.81 82 LYS B N 1
ATOM 1709 C CA . LYS B 1 82 ? 7.41 -13.719 -18.328 1 98.81 82 LYS B CA 1
ATOM 1710 C C . LYS B 1 82 ? 7.027 -12.492 -17.5 1 98.81 82 LYS B C 1
ATOM 1712 O O . LYS B 1 82 ? 6.965 -11.383 -18.016 1 98.81 82 LYS B O 1
ATOM 1717 N N . ILE B 1 83 ? 6.824 -12.695 -16.234 1 98.88 83 ILE B N 1
ATOM 1718 C CA . ILE B 1 83 ? 6.441 -11.609 -15.328 1 98.88 83 ILE B CA 1
ATOM 1719 C C . ILE B 1 83 ? 7.574 -10.586 -15.242 1 98.88 83 ILE B C 1
ATOM 1721 O O . ILE B 1 83 ? 7.328 -9.383 -15.258 1 98.88 83 ILE B O 1
ATOM 1725 N N . GLN B 1 84 ? 8.75 -11.086 -15.195 1 98.69 84 GLN B N 1
ATOM 1726 C CA . GLN B 1 84 ? 9.898 -10.195 -15.18 1 98.69 84 GLN B CA 1
ATOM 1727 C C . GLN B 1 84 ? 9.891 -9.25 -16.375 1 98.69 84 GLN B C 1
ATOM 1729 O O . GLN B 1 84 ? 10.086 -8.039 -16.219 1 98.69 84 GLN B O 1
ATOM 1734 N N . SER B 1 85 ? 9.664 -9.82 -17.516 1 98.69 85 SER B N 1
ATOM 1735 C CA . SER B 1 85 ? 9.617 -9.016 -18.734 1 98.69 85 SER B CA 1
ATOM 1736 C C . SER B 1 85 ? 8.477 -8 -18.688 1 98.69 85 SER B C 1
ATOM 1738 O O . SER B 1 85 ? 8.648 -6.852 -19.109 1 98.69 85 SER B O 1
ATOM 1740 N N . ILE B 1 86 ? 7.375 -8.414 -18.219 1 98.75 86 ILE B N 1
ATOM 1741 C CA . ILE B 1 86 ? 6.211 -7.539 -18.109 1 98.75 86 ILE B CA 1
ATOM 1742 C C . ILE B 1 86 ? 6.516 -6.387 -17.156 1 98.75 86 ILE B C 1
ATOM 1744 O O . ILE B 1 86 ? 6.23 -5.227 -17.453 1 98.75 86 ILE B O 1
ATOM 1748 N N . MET B 1 87 ? 7.09 -6.707 -15.984 1 98.69 87 MET B N 1
ATOM 1749 C CA . MET B 1 87 ? 7.406 -5.688 -14.984 1 98.69 87 MET B CA 1
ATOM 1750 C C . MET B 1 87 ? 8.414 -4.684 -15.531 1 98.69 87 MET B C 1
ATOM 1752 O O . MET B 1 87 ? 8.289 -3.48 -15.297 1 98.69 87 MET B O 1
ATOM 1756 N N . TRP B 1 88 ? 9.344 -5.199 -16.328 1 98.44 88 TRP B N 1
ATOM 1757 C CA . TRP B 1 88 ? 10.32 -4.316 -16.953 1 98.44 88 TRP B CA 1
ATOM 1758 C C . TRP B 1 88 ? 9.641 -3.334 -17.906 1 98.44 88 TRP B C 1
ATOM 1760 O O . TRP B 1 88 ? 9.922 -2.135 -17.875 1 98.44 88 TRP B O 1
ATOM 1770 N N . LYS B 1 89 ? 8.781 -3.781 -18.688 1 98.06 89 LYS B N 1
ATOM 1771 C CA . LYS B 1 89 ? 8.062 -2.938 -19.641 1 98.06 89 LYS B CA 1
ATOM 1772 C C . LYS B 1 89 ? 7.211 -1.896 -18.922 1 98.06 89 LYS B C 1
ATOM 1774 O O . LYS B 1 89 ? 6.973 -0.807 -19.438 1 98.06 89 LYS B O 1
ATOM 1779 N N . LEU B 1 90 ? 6.773 -2.23 -17.703 1 97.75 90 LEU B N 1
ATOM 1780 C CA . LEU B 1 90 ? 5.969 -1.311 -16.906 1 97.75 90 LEU B CA 1
ATOM 1781 C C . LEU B 1 90 ? 6.852 -0.309 -16.188 1 97.75 90 LEU B C 1
ATOM 1783 O O . LEU B 1 90 ? 6.352 0.557 -15.461 1 97.75 90 LEU B O 1
ATOM 1787 N N . GLY B 1 91 ? 8.156 -0.437 -16.312 1 97.25 91 GLY B N 1
ATOM 1788 C CA . GLY B 1 91 ? 9.078 0.507 -15.703 1 97.25 91 GLY B CA 1
ATOM 1789 C C . GLY B 1 91 ? 9.508 0.099 -14.305 1 97.25 91 GLY B C 1
ATOM 1790 O O . GLY B 1 91 ? 9.977 0.933 -13.523 1 97.25 91 GLY B O 1
ATOM 1791 N N . LEU B 1 92 ? 9.32 -1.111 -13.891 1 98.25 92 LEU B N 1
ATOM 1792 C CA . LEU B 1 92 ? 9.719 -1.628 -12.586 1 98.25 92 LEU B CA 1
ATOM 1793 C C . LEU B 1 92 ? 10.844 -2.65 -12.727 1 98.25 92 LEU B C 1
ATOM 1795 O O . LEU B 1 92 ? 10.672 -3.68 -13.383 1 98.25 92 LEU B O 1
ATOM 1799 N N . ALA B 1 93 ? 11.891 -2.418 -12.102 1 98.25 93 ALA B N 1
ATOM 1800 C CA . ALA B 1 93 ? 13.055 -3.297 -12.195 1 98.25 93 ALA B CA 1
ATOM 1801 C C . ALA B 1 93 ? 13.062 -4.316 -11.055 1 98.25 93 ALA B C 1
ATOM 1803 O O . ALA B 1 93 ? 12.664 -4.004 -9.93 1 98.25 93 ALA B O 1
ATOM 1804 N N . GLN B 1 94 ? 13.57 -5.402 -11.32 1 98.44 94 GLN B N 1
ATOM 1805 C CA . GLN B 1 94 ? 13.766 -6.418 -10.289 1 98.44 94 GLN B CA 1
ATOM 1806 C C . GLN B 1 94 ? 14.93 -6.062 -9.375 1 98.44 94 GLN B C 1
ATOM 1808 O O . GLN B 1 94 ? 16.016 -5.699 -9.852 1 98.44 94 GLN B O 1
ATOM 1813 N N . VAL B 1 95 ? 14.789 -6.211 -8.109 1 97.62 95 VAL B N 1
ATOM 1814 C CA . VAL B 1 95 ? 15.844 -5.816 -7.188 1 97.62 95 VAL B CA 1
ATOM 1815 C C . VAL B 1 95 ? 16.156 -6.969 -6.23 1 97.62 95 VAL B C 1
ATOM 1817 O O . VAL B 1 95 ? 16.922 -6.805 -5.273 1 97.62 95 VAL B O 1
ATOM 1820 N N . GLY B 1 96 ? 15.492 -8.047 -6.348 1 94.38 96 GLY B N 1
ATOM 1821 C CA . GLY B 1 96 ? 15.727 -9.219 -5.516 1 94.38 96 GLY B CA 1
ATOM 1822 C C . GLY B 1 96 ? 14.75 -10.352 -5.785 1 94.38 96 GLY B C 1
ATOM 1823 O O . GLY B 1 96 ? 14.023 -10.328 -6.777 1 94.38 96 GLY B O 1
ATOM 1824 N N . GLY B 1 97 ? 14.977 -11.367 -4.934 1 92.88 97 GLY B N 1
ATOM 1825 C CA . GLY B 1 97 ? 14.102 -12.523 -5.082 1 92.88 97 GLY B CA 1
ATOM 1826 C C . GLY B 1 97 ? 14.594 -13.742 -4.32 1 92.88 97 GLY B C 1
ATOM 1827 O O . GLY B 1 97 ? 15.664 -13.711 -3.719 1 92.88 97 GLY B O 1
ATOM 1828 N N . LEU B 1 98 ? 13.703 -14.664 -4.219 1 92.5 98 LEU B N 1
ATOM 1829 C CA . LEU B 1 98 ? 14 -15.891 -3.486 1 92.5 98 LEU B CA 1
ATOM 1830 C C . LEU B 1 98 ? 13.25 -17.078 -4.094 1 92.5 98 LEU B C 1
ATOM 1832 O O . LEU B 1 98 ? 12.016 -17.094 -4.121 1 92.5 98 LEU B O 1
ATOM 1836 N N . PRO B 1 99 ? 14.008 -18 -4.656 1 96.25 99 PRO B N 1
ATOM 1837 C CA . PRO B 1 99 ? 13.375 -19.266 -5.012 1 96.25 99 PRO B CA 1
ATOM 1838 C C . PRO B 1 99 ? 13.25 -20.219 -3.816 1 96.25 99 PRO B C 1
ATOM 1840 O O . PRO B 1 99 ? 14.117 -20.234 -2.941 1 96.25 99 PRO B O 1
ATOM 1843 N N . GLU B 1 100 ? 12.18 -20.922 -3.77 1 97.06 100 GLU B N 1
ATOM 1844 C CA . GLU B 1 100 ? 11.969 -21.891 -2.688 1 97.06 100 GLU B CA 1
ATOM 1845 C C . GLU B 1 100 ? 11.266 -23.141 -3.197 1 97.06 100 GLU B C 1
ATOM 1847 O O . GLU B 1 100 ? 10.508 -23.094 -4.164 1 97.06 100 GLU B O 1
ATOM 1852 N N . TYR B 1 101 ? 11.656 -24.25 -2.527 1 98.19 101 TYR B N 1
ATOM 1853 C CA . TYR B 1 101 ? 10.945 -25.5 -2.762 1 98.19 101 TYR B CA 1
ATOM 1854 C C . TYR B 1 101 ? 10.375 -26.062 -1.462 1 98.19 101 TYR B C 1
ATOM 1856 O O . TYR B 1 101 ? 11.102 -26.219 -0.475 1 98.19 101 TYR B O 1
ATOM 1864 N N . ASP B 1 102 ? 9.102 -26.281 -1.475 1 97.69 102 ASP B N 1
ATOM 1865 C CA . ASP B 1 102 ? 8.422 -26.938 -0.36 1 97.69 102 ASP B CA 1
ATOM 1866 C C . ASP B 1 102 ? 8.328 -28.438 -0.584 1 97.69 102 ASP B C 1
ATOM 1868 O O . ASP B 1 102 ? 7.441 -28.906 -1.298 1 97.69 102 ASP B O 1
ATOM 1872 N N . LYS B 1 103 ? 9.07 -29.125 0.102 1 97.31 103 LYS B N 1
ATOM 1873 C CA . LYS B 1 103 ? 9.18 -30.578 -0.113 1 97.31 103 LYS B CA 1
ATOM 1874 C C . LYS B 1 103 ? 7.926 -31.297 0.362 1 97.31 103 LYS B C 1
ATOM 1876 O O . LYS B 1 103 ? 7.531 -32.312 -0.216 1 97.31 103 LYS B O 1
ATOM 1881 N N . ASP B 1 104 ? 7.293 -30.781 1.345 1 98 104 ASP B N 1
ATOM 1882 C CA . ASP B 1 104 ? 6.121 -31.438 1.917 1 98 104 ASP B CA 1
ATOM 1883 C C . ASP B 1 104 ? 4.949 -31.422 0.94 1 98 104 ASP B C 1
ATOM 1885 O O . ASP B 1 104 ? 4.133 -32.344 0.923 1 98 104 ASP B O 1
ATOM 1889 N N . TYR B 1 105 ? 4.879 -30.359 0.119 1 97.94 105 TYR B N 1
ATOM 1890 C CA . TYR B 1 105 ? 3.715 -30.219 -0.747 1 97.94 105 TYR B CA 1
ATOM 1891 C C . TYR B 1 105 ? 4.117 -30.25 -2.217 1 97.94 105 TYR B C 1
ATOM 1893 O O . TYR B 1 105 ? 3.26 -30.219 -3.102 1 97.94 105 TYR B O 1
ATOM 1901 N N . GLY B 1 106 ? 5.473 -30.359 -2.475 1 97.94 106 GLY B N 1
ATOM 1902 C CA . GLY B 1 106 ? 5.945 -30.391 -3.848 1 97.94 106 GLY B CA 1
ATOM 1903 C C . GLY B 1 106 ? 5.68 -29.094 -4.602 1 97.94 106 GLY B C 1
ATOM 1904 O O . GLY B 1 106 ? 5.238 -29.125 -5.75 1 97.94 106 GLY B O 1
ATOM 1905 N N . ILE B 1 107 ? 5.875 -27.984 -3.912 1 98.62 107 ILE B N 1
ATOM 1906 C CA . ILE B 1 107 ? 5.562 -26.703 -4.508 1 98.62 107 ILE B CA 1
ATOM 1907 C C . ILE B 1 107 ? 6.855 -25.922 -4.781 1 98.62 107 ILE B C 1
ATOM 1909 O O . ILE B 1 107 ? 7.703 -25.797 -3.893 1 98.62 107 ILE B O 1
ATOM 1913 N N . PHE B 1 108 ? 6.984 -25.516 -6 1 98.69 108 PHE B N 1
ATOM 1914 C CA . PHE B 1 108 ? 8.039 -24.578 -6.375 1 98.69 108 PHE B CA 1
ATOM 1915 C C . PHE B 1 108 ? 7.547 -23.141 -6.312 1 98.69 108 PHE B C 1
ATOM 1917 O O . PHE B 1 108 ? 6.52 -22.812 -6.906 1 98.69 108 PHE B O 1
ATOM 1924 N N . ARG B 1 109 ? 8.289 -22.328 -5.578 1 98.44 109 ARG B N 1
ATOM 1925 C CA . ARG B 1 109 ? 7.953 -20.906 -5.438 1 98.44 109 ARG B CA 1
ATOM 1926 C C . ARG B 1 109 ? 9.078 -20.016 -5.953 1 98.44 109 ARG B C 1
ATOM 1928 O O . ARG B 1 109 ? 10.258 -20.297 -5.711 1 98.44 109 ARG B O 1
ATOM 1935 N N . ASP B 1 110 ? 8.727 -19.031 -6.645 1 98.62 110 ASP B N 1
ATOM 1936 C CA . ASP B 1 110 ? 9.633 -17.969 -7.09 1 98.62 110 ASP B CA 1
ATOM 1937 C C . ASP B 1 110 ? 9.094 -16.594 -6.73 1 98.62 110 ASP B C 1
ATOM 1939 O O . ASP B 1 110 ? 8.109 -16.141 -7.312 1 98.62 110 ASP B O 1
ATOM 1943 N N . ALA B 1 111 ? 9.641 -15.977 -5.723 1 98.31 111 ALA B N 1
ATOM 1944 C CA . ALA B 1 111 ? 9.266 -14.641 -5.27 1 98.31 111 ALA B CA 1
ATOM 1945 C C . ALA B 1 111 ? 10.281 -13.602 -5.723 1 98.31 111 ALA B C 1
ATOM 1947 O O . ALA B 1 111 ? 11.469 -13.703 -5.406 1 98.31 111 ALA B O 1
ATOM 1948 N N . ARG B 1 112 ? 9.852 -12.625 -6.48 1 98.56 112 ARG B N 1
ATOM 1949 C CA . ARG B 1 112 ? 10.742 -11.562 -6.938 1 98.56 112 ARG B CA 1
ATOM 1950 C C . ARG B 1 112 ? 10.219 -10.195 -6.523 1 98.56 112 ARG B C 1
ATOM 1952 O O . ARG B 1 112 ? 9.008 -9.953 -6.527 1 98.56 112 ARG B O 1
ATOM 1959 N N . ARG B 1 113 ? 11.148 -9.359 -6.195 1 98.38 113 ARG B N 1
ATOM 1960 C CA . ARG B 1 113 ? 10.812 -7.996 -5.793 1 98.38 113 ARG B CA 1
ATOM 1961 C C . ARG B 1 113 ? 11.117 -7.004 -6.906 1 98.38 113 ARG B C 1
ATOM 1963 O O . ARG B 1 113 ? 12.156 -7.098 -7.562 1 98.38 113 ARG B O 1
ATOM 1970 N N . TYR B 1 114 ? 10.18 -6.109 -7.121 1 98.62 114 TYR B N 1
ATOM 1971 C CA . TYR B 1 114 ? 10.297 -5.105 -8.172 1 98.62 114 TYR B CA 1
ATOM 1972 C C . TYR B 1 114 ? 10.078 -3.705 -7.617 1 98.62 114 TYR B C 1
ATOM 1974 O O . TYR B 1 114 ? 9.219 -3.496 -6.758 1 98.62 114 TYR B O 1
ATOM 1982 N N . THR B 1 115 ? 10.844 -2.805 -8.109 1 98.19 115 THR B N 1
ATOM 1983 C CA . THR B 1 115 ? 10.648 -1.409 -7.734 1 98.19 115 THR B CA 1
ATOM 1984 C C . THR B 1 115 ? 10.773 -0.499 -8.953 1 98.19 115 THR B C 1
ATOM 1986 O O . THR B 1 115 ? 11.398 -0.87 -9.945 1 98.19 115 THR B O 1
ATOM 1989 N N . GLY B 1 116 ? 10.094 0.666 -8.883 1 97.5 116 GLY B N 1
ATOM 1990 C CA . GLY B 1 116 ? 10.164 1.685 -9.914 1 97.5 116 GLY B CA 1
ATOM 1991 C C . GLY B 1 116 ? 9.383 2.938 -9.57 1 97.5 116 GLY B C 1
ATOM 1992 O O . GLY B 1 116 ? 8.516 2.914 -8.695 1 97.5 116 GLY B O 1
ATOM 1993 N N . LYS B 1 117 ? 9.75 4 -10.234 1 95.81 117 LYS B N 1
ATOM 1994 C CA . LYS B 1 117 ? 9.086 5.285 -10.039 1 95.81 117 LYS B CA 1
ATOM 1995 C C . LYS B 1 117 ? 8.07 5.555 -11.148 1 95.81 117 LYS B C 1
ATOM 1997 O O . LYS B 1 117 ? 8.336 5.281 -12.32 1 95.81 117 LYS B O 1
ATOM 2002 N N . LYS B 1 118 ? 6.898 6.055 -10.734 1 94.12 118 LYS B N 1
ATOM 2003 C CA . LYS B 1 118 ? 5.836 6.406 -11.672 1 94.12 118 LYS B CA 1
ATOM 2004 C C . LYS B 1 118 ? 5.312 7.816 -11.406 1 94.12 118 LYS B C 1
ATOM 2006 O O . LYS B 1 118 ? 5.215 8.242 -10.258 1 94.12 118 LYS B O 1
ATOM 2011 N N . TYR B 1 119 ? 4.965 8.508 -12.453 1 90.81 119 TYR B N 1
ATOM 2012 C CA . TYR B 1 119 ? 4.332 9.812 -12.281 1 90.81 119 TYR B CA 1
ATOM 2013 C C . TYR B 1 119 ? 3.004 9.68 -11.547 1 90.81 119 TYR B C 1
ATOM 2015 O O . TYR B 1 119 ? 2.234 8.75 -11.805 1 90.81 119 TYR B O 1
ATOM 2023 N N . ARG B 1 120 ? 2.844 10.672 -10.609 1 85.62 120 ARG B N 1
ATOM 2024 C CA . ARG B 1 120 ? 1.57 10.672 -9.891 1 85.62 120 ARG B CA 1
ATOM 2025 C C . ARG B 1 120 ? 0.408 10.93 -10.844 1 85.62 120 ARG B C 1
ATOM 2027 O O . ARG B 1 120 ? 0.526 11.727 -11.773 1 85.62 120 ARG B O 1
ATOM 2034 N N . LYS B 1 121 ? -0.614 10.242 -10.727 1 75.88 121 LYS B N 1
ATOM 2035 C CA . LYS B 1 121 ? -1.772 10.391 -11.609 1 75.88 121 LYS B CA 1
ATOM 2036 C C . LYS B 1 121 ? -2.541 11.664 -11.297 1 75.88 121 LYS B C 1
ATOM 2038 O O . LYS B 1 121 ? -3.229 12.211 -12.156 1 75.88 121 LYS B O 1
ATOM 2043 N N . ASP B 1 122 ? -2.582 12.055 -10.062 1 68.75 122 ASP B N 1
ATOM 2044 C CA . ASP B 1 122 ? -3.348 13.242 -9.695 1 68.75 122 ASP B CA 1
ATOM 2045 C C . ASP B 1 122 ? -2.551 14.516 -9.969 1 68.75 122 ASP B C 1
ATOM 2047 O O . ASP B 1 122 ? -2.986 15.617 -9.617 1 68.75 122 ASP B O 1
ATOM 2051 N N . PHE B 1 123 ? -1.384 14.398 -10.445 1 56.47 123 PHE B N 1
ATOM 2052 C CA . PHE B 1 123 ? -0.562 15.578 -10.695 1 56.47 123 PHE B CA 1
ATOM 2053 C C . PHE B 1 123 ? -1.249 16.516 -11.672 1 56.47 123 PHE B C 1
ATOM 2055 O O . PHE B 1 123 ? -1.176 17.75 -11.516 1 56.47 123 PHE B O 1
ATOM 2062 N N . ASP B 1 124 ? -1.895 16 -12.469 1 50.66 124 ASP B N 1
ATOM 2063 C CA . ASP B 1 124 ? -2.523 16.922 -13.406 1 50.66 124 ASP B CA 1
ATOM 2064 C C . ASP B 1 124 ? -3.66 17.703 -12.742 1 50.66 124 ASP B C 1
ATOM 2066 O O . ASP B 1 124 ? -4.09 18.734 -13.25 1 50.66 124 ASP B O 1
ATOM 2070 N N . THR B 1 125 ? -4.082 17.188 -11.617 1 46.12 125 THR B N 1
ATOM 2071 C CA . THR B 1 125 ? -5.211 17.906 -11.039 1 46.12 125 THR B CA 1
ATOM 2072 C C . THR B 1 125 ? -4.75 18.844 -9.93 1 46.12 125 THR B C 1
ATOM 2074 O O . THR B 1 125 ? -5.566 19.516 -9.297 1 46.12 125 THR B O 1
ATOM 2077 N N . LEU B 1 126 ? -3.529 18.797 -9.633 1 40.41 126 LEU B N 1
ATOM 2078 C CA . LEU B 1 126 ? -3.018 19.75 -8.641 1 40.41 126 LEU B CA 1
ATOM 2079 C C . LEU B 1 126 ? -2.68 21.078 -9.297 1 40.41 126 LEU B C 1
ATOM 2081 O O . LEU B 1 126 ? -2.279 21.125 -10.461 1 40.41 126 LEU B O 1
#

Solvent-accessible surface area (backbone atoms only — not comparable to full-atom values): 13720 Å² total; per-residue (Å²): 107,66,64,57,52,50,51,56,44,64,68,32,67,68,50,34,75,58,26,52,96,35,62,34,66,77,54,75,81,57,66,92,72,61,79,61,40,34,34,29,44,30,75,74,50,76,71,38,82,33,67,77,51,100,91,40,60,54,24,29,33,41,38,36,34,41,33,30,39,20,74,39,62,68,58,31,51,52,52,50,50,53,49,51,54,52,36,43,76,73,50,26,43,76,78,52,46,40,49,45,70,41,77,93,67,49,33,30,35,43,34,34,29,32,35,34,68,40,70,46,79,60,55,80,74,102,106,68,66,56,53,51,52,55,46,64,70,33,66,70,50,34,75,57,25,54,95,34,62,34,69,72,53,74,82,56,67,92,73,60,80,63,39,34,34,28,44,31,59,68,33,56,72,38,83,33,69,76,50,96,96,39,61,50,24,28,35,41,39,36,35,41,33,31,39,20,73,38,63,68,57,33,50,53,53,51,51,52,48,50,53,52,37,44,75,73,52,24,46,74,79,50,66,49,77,47,74,40,77,92,65,50,34,28,34,43,35,35,28,32,36,33,70,41,71,49,80,64,56,80,76,103

Secondary structure (DSSP, 8-state):
-HHHHHHHHHT-HHHHHHHGGGEEESPPPPGGG--S-EEEEEEEEEEEEEEEETTEEEEEEEEEEEEEEES-HHHHHHHHHHHHHHHHHTT-EEEEEEEEEETTTTEEEEEEEEEEEEE-GGGGG-/-HHHHHHHHHT-HHHHHHHGGGEEESPPPPGGG--S-EEEEEEEEEEEEEEEETTEEEEEEEEEEEEEEES-HHHHHHHHHHHHHHHHHTT-EEEEEEEEEETTTTEEEEEEEEEEEEE-GGGGG-

pLDDT: mean 93.89, std 9.42, range [40.41, 98.88]